Protein AF-0000000084468277 (afdb_homodimer)

Organism: NCBI:txid879819

Sequence (192 aa):
MAHNKASTLEELSERIIYSERYSDDNFEYRHVILPKPMLKLIPKSYFSGDDSGLLRILEEHEWRGIGITQSLGWEHFEVHAPEPHILLFRRPLARKMAHNKASTLEELSERIIYSERYSDDNFEYRHVILPKPMLKLIPKSYFSGDDSGLLRILEEHEWRGIGITQSLGWEHFEVHAPEPHILLFRRPLARK

pLDDT: mean 83.98, std 13.72, range [35.19, 95.81]

Radius of gyration: 20.79 Å; Cα contacts (8 Å, |Δi|>4): 305; chains: 2; bounding box: 45×66×47 Å

Structure (mmCIF, N/CA/C/O backbone):
data_AF-0000000084468277-model_v1
#
loop_
_entity.id
_entity.type
_entity.pdbx_description
1 polymer 'Cyclin-dependent kinases regulatory subunit'
#
loop_
_atom_site.group_PDB
_atom_site.id
_atom_site.type_symbol
_atom_site.label_atom_id
_atom_site.label_alt_id
_atom_site.label_comp_id
_atom_site.label_asym_id
_atom_site.label_entity_id
_atom_site.label_seq_id
_atom_site.pdbx_PDB_ins_code
_atom_site.Cartn_x
_atom_site.Cartn_y
_atom_site.Cartn_z
_atom_site.occupancy
_atom_site.B_iso_or_equiv
_atom_site.auth_seq_id
_atom_site.auth_comp_id
_atom_site.auth_asym_id
_atom_site.auth_atom_id
_atom_site.pdbx_PDB_model_num
ATOM 1 N N . MET A 1 1 ? -28.016 23.016 26.844 1 35.91 1 MET A N 1
ATOM 2 C CA . MET A 1 1 ? -26.578 23.156 26.625 1 35.91 1 MET A CA 1
ATOM 3 C C . MET A 1 1 ? -26.094 22.234 25.5 1 35.91 1 MET A C 1
ATOM 5 O O . MET A 1 1 ? -26.344 21.031 25.516 1 35.91 1 MET A O 1
ATOM 9 N N . ALA A 1 2 ? -26.047 22.672 24.312 1 38.81 2 ALA A N 1
ATOM 10 C CA . ALA A 1 2 ? -25.781 21.891 23.109 1 38.81 2 ALA A CA 1
ATOM 11 C C . ALA A 1 2 ? -24.516 21.047 23.266 1 38.81 2 ALA A C 1
ATOM 13 O O . ALA A 1 2 ? -23.484 21.547 23.703 1 38.81 2 ALA A O 1
ATOM 14 N N . HIS A 1 3 ? -24.453 19.859 23.672 1 44.03 3 HIS A N 1
ATOM 15 C CA . HIS A 1 3 ? -23.328 18.938 23.828 1 44.03 3 HIS A CA 1
ATOM 16 C C . HIS A 1 3 ? -22.391 18.984 22.625 1 44.03 3 HIS A C 1
ATOM 18 O O . HIS A 1 3 ? -22.781 18.625 21.516 1 44.03 3 HIS A O 1
ATOM 24 N N . ASN A 1 4 ? -21.5 20 22.406 1 44.97 4 ASN A N 1
ATOM 25 C CA . ASN A 1 4 ? -20.422 20.156 21.438 1 44.97 4 ASN A CA 1
ATOM 26 C C . ASN A 1 4 ? -19.703 18.828 21.188 1 44.97 4 ASN A C 1
ATOM 28 O O . ASN A 1 4 ? -18.922 18.375 22.031 1 44.97 4 ASN A O 1
ATOM 32 N N . LYS A 1 5 ? -20.297 17.891 20.781 1 50.59 5 LYS A N 1
ATOM 33 C CA . LYS A 1 5 ? -19.766 16.531 20.594 1 50.59 5 LYS A CA 1
ATOM 34 C C . LYS A 1 5 ? -18.453 16.547 19.828 1 50.59 5 LYS A C 1
ATOM 36 O O . LYS A 1 5 ? -18.391 17.047 18.703 1 50.59 5 LYS A O 1
ATOM 41 N N . ALA A 1 6 ? -17.328 16.547 20.531 1 59.97 6 ALA A N 1
ATOM 42 C CA . ALA A 1 6 ? -15.992 16.484 19.953 1 59.97 6 ALA A CA 1
ATOM 43 C C . ALA A 1 6 ? -15.953 15.531 18.766 1 59.97 6 ALA A C 1
ATOM 45 O O . ALA A 1 6 ? -16.5 14.43 18.812 1 59.97 6 ALA A O 1
ATOM 46 N N . SER A 1 7 ? -15.805 16.172 17.562 1 74.75 7 SER A N 1
ATOM 47 C CA . SER A 1 7 ? -15.766 15.367 16.359 1 74.75 7 SER A CA 1
ATOM 48 C C . SER A 1 7 ? -14.836 14.164 16.516 1 74.75 7 SER A C 1
ATOM 50 O O . SER A 1 7 ? -13.797 14.258 17.188 1 74.75 7 SER A O 1
ATOM 52 N N . THR A 1 8 ? -15.297 13.047 16.25 1 84.25 8 THR A N 1
ATOM 53 C CA . THR A 1 8 ? -14.531 11.812 16.297 1 84.25 8 THR A CA 1
ATOM 54 C C . THR A 1 8 ? -13.516 11.758 15.164 1 84.25 8 THR A C 1
ATOM 56 O O . THR A 1 8 ? -13.602 12.539 14.211 1 84.25 8 THR A O 1
ATOM 59 N N . LEU A 1 9 ? -12.453 11.016 15.352 1 86.69 9 LEU A N 1
ATOM 60 C CA . LEU A 1 9 ? -11.445 10.789 14.328 1 86.69 9 LEU A CA 1
ATOM 61 C C . LEU A 1 9 ? -12.094 10.383 13.008 1 86.69 9 LEU A C 1
ATOM 63 O O . LEU A 1 9 ? -11.664 10.812 11.938 1 86.69 9 LEU A O 1
ATOM 67 N N . GLU A 1 10 ? -13.094 9.672 13.125 1 87.75 10 GLU A N 1
ATOM 68 C CA . GLU A 1 10 ? -13.789 9.211 11.93 1 87.75 10 GLU A CA 1
ATOM 69 C C . GLU A 1 10 ? -14.445 10.375 11.188 1 87.75 10 GLU A C 1
ATOM 71 O O . GLU A 1 10 ? -14.367 10.461 9.961 1 87.75 10 GLU A O 1
ATOM 76 N N . GLU A 1 11 ? -15.086 11.172 11.93 1 90.12 11 GLU A N 1
ATOM 77 C CA . GLU A 1 11 ? -15.727 12.336 11.32 1 90.12 11 GLU A CA 1
ATOM 78 C C . GLU A 1 11 ? -14.688 13.258 10.688 1 90.12 11 GLU A C 1
ATOM 80 O O . GLU A 1 11 ? -14.898 13.781 9.586 1 90.12 11 GLU A O 1
ATOM 85 N N . LEU A 1 12 ? -13.672 13.461 11.398 1 93 12 LEU A N 1
ATOM 86 C CA . LEU A 1 12 ? -12.633 14.359 10.922 1 93 12 LEU A CA 1
ATOM 87 C C . LEU A 1 12 ? -11.906 13.758 9.719 1 93 12 LEU A C 1
ATOM 89 O O . LEU A 1 12 ? -11.461 14.492 8.828 1 93 12 LEU A O 1
ATOM 93 N N . SER A 1 13 ? -11.789 12.453 9.656 1 92.5 13 SER A N 1
ATOM 94 C CA . SER A 1 13 ? -11.102 11.797 8.547 1 92.5 13 SER A CA 1
ATOM 95 C C . SER A 1 13 ? -11.797 12.078 7.223 1 92.5 13 SER A C 1
ATOM 97 O O . SER A 1 13 ? -11.156 12.086 6.168 1 92.5 13 SER A O 1
ATOM 99 N N . GLU A 1 14 ? -13.031 12.344 7.262 1 92 14 GLU A N 1
ATOM 100 C CA . GLU A 1 14 ? -13.789 12.641 6.051 1 92 14 GLU A CA 1
ATOM 101 C C . GLU A 1 14 ? -13.453 14.031 5.516 1 92 14 GLU A C 1
ATOM 103 O O . GLU A 1 14 ? -13.766 14.352 4.367 1 92 14 GLU A O 1
ATOM 108 N N . ARG A 1 15 ? -12.844 14.766 6.336 1 94.19 15 ARG A N 1
ATOM 109 C CA . ARG A 1 15 ? -12.547 16.141 5.965 1 94.19 15 ARG A CA 1
ATOM 110 C C . ARG A 1 15 ? -11.102 16.297 5.512 1 94.19 15 ARG A C 1
ATOM 112 O O . ARG A 1 15 ? -10.648 17.406 5.227 1 94.19 15 ARG A O 1
ATOM 119 N N . ILE A 1 16 ? -10.43 15.227 5.461 1 95 16 ILE A N 1
ATOM 120 C CA . ILE A 1 16 ? -9.047 15.258 4.996 1 95 16 ILE A CA 1
ATOM 121 C C . ILE A 1 16 ? -9.008 15.688 3.527 1 95 16 ILE A C 1
ATOM 123 O O . ILE A 1 16 ? -9.797 15.203 2.715 1 95 16 ILE A O 1
ATOM 127 N N . ILE A 1 17 ? -8.094 16.609 3.207 1 94 17 ILE A N 1
ATOM 128 C CA . ILE A 1 17 ? -7.953 17.109 1.844 1 94 17 ILE A CA 1
ATOM 129 C C . ILE A 1 17 ? -6.684 16.531 1.217 1 94 17 ILE A C 1
ATOM 131 O O . ILE A 1 17 ? -5.625 16.516 1.853 1 94 17 ILE A O 1
ATOM 135 N N . TYR A 1 18 ? -6.816 16.094 0.025 1 93.19 18 TYR A N 1
ATOM 136 C CA . TYR A 1 18 ? -5.703 15.586 -0.767 1 93.19 18 TYR A CA 1
ATOM 137 C C . TYR A 1 18 ? -5.367 16.531 -1.911 1 93.19 18 TYR A C 1
ATOM 139 O O . TYR A 1 18 ? -6.227 16.859 -2.734 1 93.19 18 TYR A O 1
ATOM 147 N N . SER A 1 19 ? -4.152 17 -1.896 1 92.19 19 SER A N 1
ATOM 148 C CA . SER A 1 19 ? -3.748 17.891 -2.975 1 92.19 19 SER A CA 1
ATOM 149 C C . SER A 1 19 ? -3.666 17.156 -4.305 1 92.19 19 SER A C 1
ATOM 151 O O . SER A 1 19 ? -3.705 15.914 -4.34 1 92.19 19 SER A O 1
ATOM 153 N N . GLU A 1 20 ? -3.592 18 -5.395 1 88.75 20 GLU A N 1
ATOM 154 C CA . GLU A 1 20 ? -3.25 17.406 -6.684 1 88.75 20 GLU A CA 1
ATOM 155 C C . GLU A 1 20 ? -1.892 16.719 -6.629 1 88.75 20 GLU A C 1
ATOM 157 O O . GLU A 1 20 ? -1.017 17.125 -5.859 1 88.75 20 GLU A O 1
ATOM 162 N N . ARG A 1 21 ? -1.671 15.695 -7.406 1 85.31 21 ARG A N 1
ATOM 163 C CA . ARG A 1 21 ? -0.406 14.977 -7.496 1 85.31 21 ARG A CA 1
ATOM 164 C C . ARG A 1 21 ? 0.569 15.688 -8.422 1 85.31 21 ARG A C 1
ATOM 166 O O . ARG A 1 21 ? 0.152 16.375 -9.359 1 85.31 21 ARG A O 1
ATOM 173 N N . TYR A 1 22 ? 1.756 15.672 -8.086 1 89.25 22 TYR A N 1
ATOM 174 C CA . TYR A 1 22 ? 2.838 16.109 -8.961 1 89.25 22 TYR A CA 1
ATOM 175 C C . TYR A 1 22 ? 3.975 15.086 -8.961 1 89.25 22 TYR A C 1
ATOM 177 O O . TYR A 1 22 ? 4.074 14.258 -8.062 1 89.25 22 TYR A O 1
ATOM 185 N N . SER A 1 23 ? 4.742 15.016 -10.039 1 84.94 23 SER A N 1
ATOM 186 C CA . SER A 1 23 ? 5.738 13.953 -10.141 1 84.94 23 SER A CA 1
ATOM 187 C C . SER A 1 23 ? 7.082 14.5 -10.617 1 84.94 23 SER A C 1
ATOM 189 O O . SER A 1 23 ? 7.141 15.57 -11.227 1 84.94 23 SER A O 1
ATOM 191 N N . ASP A 1 24 ? 8.039 13.914 -10.125 1 88.62 24 ASP A N 1
ATOM 192 C CA . ASP A 1 24 ? 9.344 14.047 -10.773 1 88.62 24 ASP A CA 1
ATOM 193 C C . ASP A 1 24 ? 9.719 12.758 -11.5 1 88.62 24 ASP A C 1
ATOM 195 O O . ASP A 1 24 ? 8.852 11.977 -11.883 1 88.62 24 ASP A O 1
ATOM 199 N N . ASP A 1 25 ? 11 12.578 -11.875 1 83.12 25 ASP A N 1
ATOM 200 C CA . ASP A 1 25 ? 11.406 11.43 -12.68 1 83.12 25 ASP A CA 1
ATOM 201 C C . ASP A 1 25 ? 11.281 10.133 -11.875 1 83.12 25 ASP A C 1
ATOM 203 O O . ASP A 1 25 ? 11.211 9.047 -12.453 1 83.12 25 ASP A O 1
ATOM 207 N N . ASN A 1 26 ? 11.25 10.266 -10.578 1 79.25 26 ASN A N 1
ATOM 208 C CA . ASN A 1 26 ? 11.383 9.062 -9.766 1 79.25 26 ASN A CA 1
ATOM 209 C C . ASN A 1 26 ? 10.148 8.812 -8.914 1 79.25 26 ASN A C 1
ATOM 211 O O . ASN A 1 26 ? 9.836 7.668 -8.578 1 79.25 26 ASN A O 1
ATOM 215 N N . PHE A 1 27 ? 9.461 9.953 -8.617 1 81.94 27 PHE A N 1
ATOM 216 C CA . PHE A 1 27 ? 8.367 9.797 -7.668 1 81.94 27 PHE A CA 1
ATOM 217 C C . PHE A 1 27 ? 7.156 10.617 -8.094 1 81.94 27 PHE A C 1
ATOM 219 O O . PHE A 1 27 ? 7.289 11.586 -8.844 1 81.94 27 PHE A O 1
ATOM 226 N N . GLU A 1 28 ? 6.012 10.172 -7.594 1 83.5 28 GLU A N 1
ATOM 227 C CA . GLU A 1 28 ? 4.789 10.969 -7.492 1 83.5 28 GLU A CA 1
ATOM 228 C C . GLU A 1 28 ? 4.562 11.453 -6.066 1 83.5 28 GLU A C 1
ATOM 230 O O . GLU A 1 28 ? 4.781 10.711 -5.109 1 83.5 28 GLU A O 1
ATOM 235 N N . TYR A 1 29 ? 4.145 12.703 -6.008 1 89 29 TYR A N 1
ATOM 236 C CA . TYR A 1 29 ? 4.016 13.359 -4.707 1 89 29 TYR A CA 1
ATOM 237 C C . TYR A 1 29 ? 2.594 13.859 -4.488 1 89 29 TYR A C 1
ATOM 239 O O . TYR A 1 29 ? 1.87 14.133 -5.453 1 89 29 TYR A O 1
ATOM 247 N N . ARG A 1 30 ? 2.191 13.961 -3.225 1 90.5 30 ARG A N 1
ATOM 248 C CA . ARG A 1 30 ? 1.004 14.734 -2.873 1 90.5 30 ARG A CA 1
ATOM 249 C C . ARG A 1 30 ? 1.026 15.133 -1.402 1 90.5 30 ARG A C 1
ATOM 251 O O . ARG A 1 30 ? 1.702 14.5 -0.591 1 90.5 30 ARG A O 1
ATOM 258 N N . HIS A 1 31 ? 0.267 16.156 -1.153 1 93.69 31 HIS A N 1
ATOM 259 C CA . HIS A 1 31 ? 0.07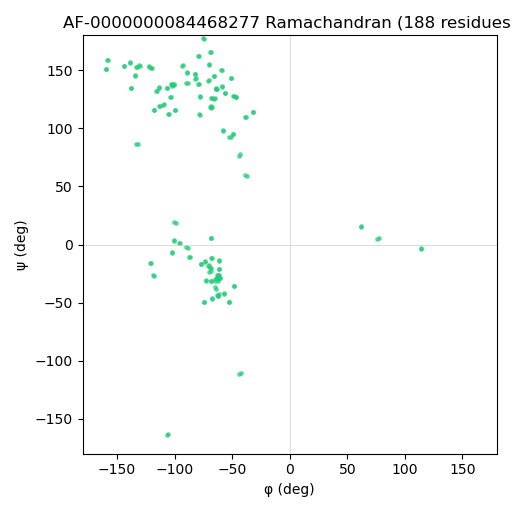 16.609 0.218 1 93.69 31 HIS A CA 1
ATOM 260 C C . HIS A 1 31 ? -1.264 16.125 0.775 1 93.69 31 HIS A C 1
ATOM 262 O O . HIS A 1 31 ? -2.273 16.125 0.069 1 93.69 31 HIS A O 1
ATOM 268 N N . VAL A 1 32 ? -1.185 15.719 1.944 1 94.88 32 VAL A N 1
ATOM 269 C CA . VAL A 1 32 ? -2.389 15.375 2.693 1 94.88 32 VAL A CA 1
ATOM 270 C C . VAL A 1 32 ? -2.574 16.359 3.85 1 94.88 32 VAL A C 1
ATOM 272 O O . VAL A 1 32 ? -1.705 16.484 4.715 1 94.88 32 VAL A O 1
ATOM 275 N N . ILE A 1 33 ? -3.684 17.047 3.799 1 95.12 33 ILE A N 1
ATOM 276 C CA . ILE A 1 33 ? -3.957 18.094 4.785 1 95.12 33 ILE A CA 1
ATOM 277 C C . ILE A 1 33 ? -5 17.594 5.785 1 95.12 33 ILE A C 1
ATOM 279 O O . ILE A 1 33 ? -6.168 17.422 5.438 1 95.12 33 ILE A O 1
ATOM 283 N N . LEU A 1 34 ? -4.609 17.422 6.93 1 95.81 34 LEU A N 1
ATOM 284 C CA . LEU A 1 34 ? -5.508 17.016 8 1 95.81 34 LEU A CA 1
ATOM 285 C C . LEU A 1 34 ? -6.254 18.219 8.578 1 95.81 34 LEU A C 1
ATOM 287 O O . LEU A 1 34 ? -5.684 19.297 8.703 1 95.81 34 LEU A O 1
ATOM 291 N N . PRO A 1 35 ? -7.469 17.953 8.984 1 95.38 35 PRO A N 1
ATOM 292 C CA . PRO A 1 35 ? -8.078 18.984 9.828 1 95.38 35 PRO A CA 1
ATOM 293 C C . PRO A 1 35 ? -7.277 19.266 11.102 1 95.38 35 PRO A C 1
ATOM 295 O O . PRO A 1 35 ? -6.852 18.328 11.781 1 95.38 35 PRO A O 1
ATOM 298 N N . LYS A 1 36 ? -7.152 20.547 11.375 1 93.38 36 LYS A N 1
ATOM 299 C CA . LYS A 1 36 ? -6.297 20.938 12.492 1 93.38 36 LYS A CA 1
ATOM 300 C C . LYS A 1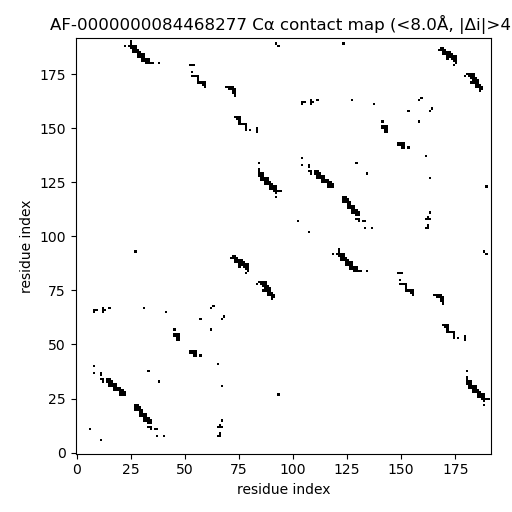 36 ? -6.758 20.266 13.789 1 93.38 36 LYS A C 1
ATOM 302 O O . LYS A 1 36 ? -5.938 19.781 14.57 1 93.38 36 LYS A O 1
ATOM 307 N N . PRO A 1 37 ? -8.078 20.203 14.07 1 94 37 PRO A N 1
ATOM 308 C CA . PRO A 1 37 ? -8.516 19.578 15.312 1 94 37 PRO A CA 1
ATOM 309 C C . PRO A 1 37 ? -8.125 18.109 15.414 1 94 37 PRO A C 1
ATOM 311 O O . PRO A 1 37 ? -8.102 17.531 16.5 1 94 37 PRO A O 1
ATOM 314 N N . MET A 1 38 ? -7.859 17.484 14.297 1 94.06 38 MET A N 1
ATOM 315 C CA . MET A 1 38 ? -7.492 16.078 14.281 1 94.06 38 MET A CA 1
ATOM 316 C C . MET A 1 38 ? -6.191 15.844 15.047 1 94.06 38 MET A C 1
ATOM 318 O O . MET A 1 38 ? -5.988 14.773 15.617 1 94.06 38 MET A O 1
ATOM 322 N N . LEU A 1 39 ? -5.316 16.812 15.07 1 92.62 39 LEU A N 1
ATOM 323 C CA . LEU A 1 39 ? -4.008 16.672 15.695 1 92.62 39 LEU A CA 1
ATOM 324 C C . LEU A 1 39 ? -4.145 16.359 17.188 1 92.62 39 LEU A C 1
ATOM 326 O O . LEU A 1 39 ? -3.318 15.648 17.75 1 92.62 39 LEU A O 1
ATOM 330 N N . LYS A 1 40 ? -5.188 16.828 17.688 1 92.94 40 LYS A N 1
ATOM 331 C CA . LYS A 1 40 ? -5.402 16.625 19.125 1 92.94 40 LYS A CA 1
ATOM 332 C C . LYS A 1 40 ? -5.863 15.203 19.422 1 92.94 40 LYS A C 1
ATOM 334 O O . LYS A 1 40 ? -5.777 14.742 20.562 1 92.94 40 LYS A O 1
ATOM 339 N N . LEU A 1 41 ? -6.316 14.508 18.438 1 94.19 41 LEU A N 1
ATOM 340 C CA . LEU A 1 41 ? -6.887 13.18 18.625 1 94.19 41 LEU A CA 1
ATOM 341 C C . LEU A 1 41 ? -5.895 12.102 18.219 1 94.19 41 LEU A C 1
ATOM 343 O O . LEU A 1 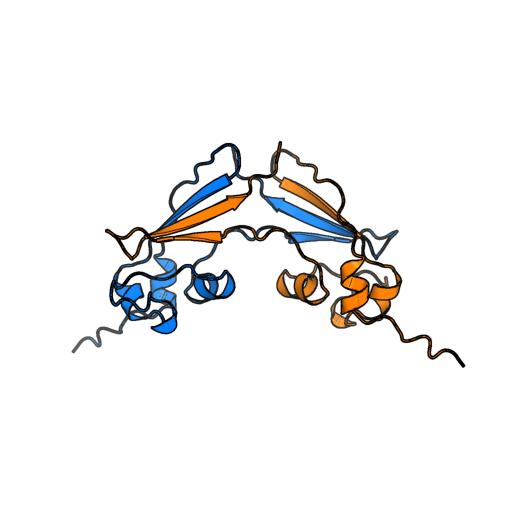41 ? -6.141 10.906 18.438 1 94.19 41 LEU A O 1
ATOM 347 N N . ILE A 1 42 ? -4.809 12.461 17.672 1 93.81 42 ILE A N 1
ATOM 348 C CA . ILE A 1 42 ? -3.797 11.523 17.203 1 93.81 42 ILE A CA 1
ATOM 349 C C . ILE A 1 42 ? -2.967 11.031 18.391 1 93.81 42 ILE A C 1
ATOM 351 O O . ILE A 1 42 ? -2.59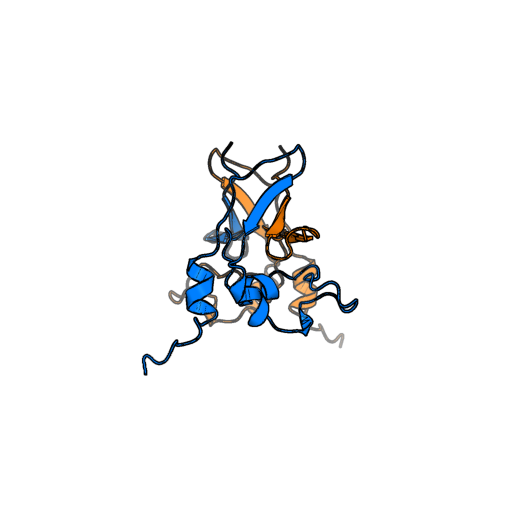8 11.82 19.266 1 93.81 42 ILE A O 1
ATOM 355 N N . PRO A 1 43 ? -2.672 9.766 18.406 1 93.88 43 PRO A N 1
ATOM 356 C CA . PRO A 1 43 ? -1.833 9.234 19.484 1 93.88 43 PRO A CA 1
ATOM 357 C C . PRO A 1 43 ? -0.543 10.031 19.672 1 93.88 43 PRO A C 1
ATOM 359 O O . PRO A 1 43 ? 0.102 10.406 18.688 1 93.88 43 PRO A O 1
ATOM 362 N N . LYS A 1 44 ? -0.151 10.164 20.875 1 93.19 44 LYS A N 1
ATOM 363 C CA . LYS A 1 44 ? 1.042 10.938 21.203 1 93.19 44 LYS A CA 1
ATOM 364 C C . LYS A 1 44 ? 2.295 10.297 20.625 1 93.19 44 LYS A C 1
ATOM 366 O O . LYS A 1 44 ? 3.252 10.992 20.266 1 93.19 44 LYS A O 1
ATOM 371 N N . SER A 1 45 ? 2.248 8.984 20.5 1 94.56 45 SER A N 1
ATOM 372 C CA . SER A 1 45 ? 3.408 8.25 20.016 1 94.56 45 SER A CA 1
ATOM 373 C C . SER A 1 45 ? 3.682 8.547 18.547 1 94.56 45 SER A C 1
ATOM 375 O O . SER A 1 45 ? 4.742 8.203 18.031 1 94.56 45 SER A O 1
ATOM 377 N N . TYR A 1 46 ? 2.744 9.195 17.906 1 94.56 46 TYR A N 1
ATOM 378 C CA . TYR A 1 46 ? 2.924 9.516 16.484 1 94.56 46 TYR A CA 1
ATOM 379 C C . TYR A 1 46 ? 3.664 10.844 16.312 1 94.56 46 TYR A C 1
ATOM 381 O O . TYR A 1 46 ? 4.098 11.18 15.211 1 94.56 46 TYR A O 1
ATOM 389 N N . PHE A 1 47 ? 3.834 11.594 17.375 1 93.69 47 PHE A N 1
ATOM 390 C CA . PHE A 1 47 ? 4.504 12.891 17.312 1 93.69 47 PHE A CA 1
ATOM 391 C C . PHE A 1 47 ? 5.988 12.742 17.609 1 93.69 47 PHE A C 1
ATOM 393 O O . PHE A 1 47 ? 6.402 11.812 18.312 1 93.69 47 PHE A O 1
ATOM 400 N N . SER A 1 48 ? 6.676 13.742 17.031 1 90.5 48 SER A N 1
ATOM 401 C CA . SER A 1 48 ? 8.102 13.773 17.328 1 90.5 48 SER A CA 1
ATOM 402 C C . SER A 1 48 ? 8.344 14.023 18.812 1 90.5 48 SER A C 1
ATOM 404 O O . SER A 1 48 ? 7.605 14.773 19.453 1 90.5 48 SER A O 1
ATOM 406 N N . GLY A 1 49 ? 9.172 13.312 19.406 1 83.69 49 GLY A N 1
ATOM 407 C CA . GLY A 1 49 ? 9.461 13.406 20.828 1 83.69 49 GLY A CA 1
ATOM 408 C C . GLY A 1 49 ? 10.172 14.695 21.203 1 83.69 49 GLY A C 1
ATOM 409 O O . GLY A 1 49 ? 10.617 14.852 22.344 1 83.69 49 GLY A O 1
ATOM 410 N N . ASP A 1 50 ? 10.359 15.625 20.312 1 85.56 50 ASP A N 1
ATOM 411 C CA . ASP A 1 50 ? 11.109 16.844 20.609 1 85.56 50 ASP A CA 1
ATOM 412 C C . ASP A 1 50 ? 10.164 18.016 20.891 1 85.56 50 ASP A C 1
ATOM 414 O O . ASP A 1 50 ? 10.562 19.172 20.781 1 85.56 50 ASP A O 1
ATOM 418 N N . ASP A 1 51 ? 8.938 17.812 21.219 1 82.75 51 ASP A N 1
ATOM 419 C CA . ASP A 1 51 ? 7.918 18.797 21.594 1 82.75 51 ASP A CA 1
ATOM 420 C C . ASP A 1 51 ? 7.633 19.766 20.453 1 82.75 51 ASP A C 1
ATOM 422 O O . ASP A 1 51 ? 7.145 20.875 20.672 1 82.75 51 ASP A O 1
ATOM 426 N N . SER A 1 52 ? 8.008 19.516 19.266 1 84.06 52 SER A N 1
ATOM 427 C CA . SER A 1 52 ? 7.746 20.375 18.109 1 84.06 52 SER A CA 1
ATOM 428 C C . SER A 1 52 ? 6.27 20.344 17.734 1 84.06 52 SER A C 1
ATOM 430 O O . SER A 1 52 ? 5.781 21.266 17.062 1 84.06 52 SER A O 1
ATOM 432 N N . GLY A 1 53 ? 5.547 19.297 18.219 1 86.69 53 GLY A N 1
ATOM 433 C CA . GLY A 1 53 ? 4.164 19.141 17.812 1 86.69 53 GLY A CA 1
ATOM 434 C C . GLY A 1 53 ? 4.023 18.562 16.422 1 86.69 53 GLY A C 1
ATOM 435 O O . GLY A 1 53 ? 2.92 18.516 15.867 1 86.69 53 GLY A O 1
ATOM 436 N N . LEU A 1 54 ? 5.203 18.188 15.852 1 90.12 54 LEU A N 1
ATOM 437 C CA . LEU A 1 54 ? 5.203 17.609 14.516 1 90.12 54 LEU A CA 1
ATOM 438 C C . LEU A 1 54 ? 5.062 16.094 14.594 1 90.12 54 LEU A C 1
ATOM 440 O O . LEU A 1 54 ? 5.613 15.453 15.492 1 90.12 54 LEU A O 1
ATOM 444 N N . LEU A 1 55 ? 4.312 15.633 13.734 1 92.81 55 LEU A N 1
ATOM 445 C CA . LEU A 1 55 ? 4.293 14.18 13.602 1 92.81 55 LEU A CA 1
ATOM 446 C C . LEU A 1 55 ? 5.641 13.664 13.102 1 92.81 55 LEU A C 1
ATOM 448 O O . LEU A 1 55 ? 6.316 14.336 12.32 1 92.81 55 LEU A O 1
ATOM 452 N N . ARG A 1 56 ? 6.039 12.516 13.562 1 93.38 56 ARG A N 1
ATOM 453 C CA . ARG A 1 56 ? 7.145 11.812 12.914 1 93.38 56 ARG A CA 1
ATOM 454 C C . ARG A 1 56 ? 6.699 11.18 11.602 1 93.38 56 ARG A C 1
ATOM 456 O O . ARG A 1 56 ? 5.535 11.297 11.211 1 93.38 56 ARG A O 1
ATOM 463 N N . ILE A 1 57 ? 7.637 10.555 10.891 1 92.19 57 ILE A N 1
ATOM 464 C CA . ILE A 1 57 ? 7.273 9.805 9.695 1 92.19 57 ILE A CA 1
ATOM 465 C C . ILE A 1 57 ? 6.477 8.562 10.086 1 92.19 57 ILE A C 1
ATOM 467 O O . ILE A 1 57 ? 6.969 7.711 10.836 1 92.19 57 ILE A O 1
ATOM 471 N N . LEU A 1 58 ? 5.289 8.547 9.617 1 92.44 58 LEU A N 1
ATOM 472 C CA . LEU A 1 58 ? 4.395 7.457 9.984 1 92.44 58 LEU A CA 1
ATOM 473 C C . LEU A 1 58 ? 4.531 6.293 9.008 1 92.44 58 LEU A C 1
ATOM 475 O O . LEU A 1 58 ? 4.723 6.5 7.809 1 92.44 58 LEU A O 1
ATOM 479 N N . GLU A 1 59 ? 4.34 5.207 9.555 1 85.19 59 GLU A N 1
ATOM 480 C CA . GLU A 1 59 ? 4.238 4.004 8.734 1 85.19 59 GLU A CA 1
ATOM 481 C C . GLU A 1 59 ? 2.857 3.891 8.094 1 85.19 59 GLU A C 1
ATOM 483 O O . GLU A 1 59 ? 1.903 4.527 8.539 1 85.19 59 GLU A O 1
ATOM 488 N N . GLU A 1 60 ? 2.768 3.084 7.074 1 82.38 60 GLU A N 1
ATOM 489 C CA . GLU A 1 60 ? 1.529 2.943 6.316 1 82.38 60 GLU A CA 1
ATOM 490 C C . GLU A 1 60 ? 0.352 2.629 7.234 1 82.38 60 GLU A C 1
ATOM 492 O O . GLU A 1 60 ? -0.713 3.238 7.117 1 82.38 60 GLU A O 1
ATOM 497 N N . HIS A 1 61 ? 0.576 1.616 8.094 1 81.31 61 HIS A N 1
ATOM 498 C CA . HIS A 1 61 ? -0.535 1.235 8.961 1 81.31 61 HIS A CA 1
ATOM 499 C C . HIS A 1 61 ? -0.924 2.377 9.891 1 81.31 61 HIS A C 1
ATOM 501 O O . HIS A 1 61 ? -2.078 2.473 10.312 1 81.31 61 HIS A O 1
ATOM 507 N N . GLU A 1 62 ? -0.025 3.258 10.273 1 88.38 62 GLU A N 1
ATOM 508 C CA . GLU A 1 62 ? -0.274 4.355 11.203 1 88.38 62 GLU A CA 1
ATOM 509 C C . GLU A 1 62 ? -1.088 5.465 10.539 1 88.38 62 GLU A C 1
ATOM 511 O O . GLU A 1 62 ? -2.092 5.918 11.094 1 88.38 62 GLU A O 1
ATOM 516 N N . TRP A 1 63 ? -0.594 5.871 9.312 1 92.75 63 TRP A N 1
ATOM 517 C CA . TRP A 1 63 ? -1.355 6.949 8.688 1 92.75 63 TRP A CA 1
ATOM 518 C C . TRP A 1 63 ? -2.695 6.438 8.172 1 92.75 63 TRP A C 1
ATOM 520 O O . TRP A 1 63 ? -3.682 7.18 8.148 1 92.75 63 TRP A O 1
ATOM 530 N N . ARG A 1 64 ? -2.746 5.184 7.766 1 86.75 64 ARG A N 1
ATOM 531 C CA . ARG A 1 64 ? -4.051 4.617 7.441 1 86.75 64 ARG A CA 1
ATOM 532 C C . ARG A 1 64 ? -4.945 4.559 8.672 1 86.75 64 ARG A C 1
ATOM 534 O O . ARG A 1 64 ? -6.152 4.781 8.586 1 86.75 64 ARG A O 1
ATOM 541 N N . GLY A 1 65 ? -4.43 4.266 9.773 1 88.38 65 GLY A N 1
ATOM 542 C CA . GLY A 1 65 ? -5.16 4.137 11.031 1 88.38 65 GLY A CA 1
ATOM 543 C C . GLY A 1 65 ? -5.824 5.43 11.461 1 88.38 65 GLY A C 1
ATOM 544 O O . GLY A 1 65 ? -6.816 5.406 12.195 1 88.38 65 GLY A O 1
ATOM 545 N N . ILE A 1 66 ? -5.316 6.543 11.07 1 91.81 66 ILE A N 1
ATOM 546 C CA . ILE A 1 66 ? -5.922 7.805 11.484 1 91.81 66 ILE A CA 1
ATOM 547 C C . ILE A 1 66 ? -6.879 8.297 10.398 1 91.81 66 ILE A C 1
ATOM 549 O O . ILE A 1 66 ? -7.414 9.406 10.492 1 91.81 66 ILE A O 1
ATOM 553 N N . GLY A 1 67 ? -6.98 7.5 9.367 1 90 67 GLY A N 1
ATOM 554 C CA . GLY A 1 67 ? -8.062 7.781 8.445 1 90 67 GLY A CA 1
ATOM 555 C C . GLY A 1 67 ? -7.578 8.227 7.074 1 90 67 GLY A C 1
ATOM 556 O O . GLY A 1 67 ? -8.383 8.516 6.188 1 90 67 GLY A O 1
ATOM 557 N N . ILE A 1 68 ? -6.27 8.383 6.867 1 92 68 ILE A N 1
ATOM 558 C CA . ILE A 1 68 ? -5.75 8.734 5.547 1 92 68 ILE A CA 1
ATOM 559 C C . ILE A 1 68 ? -5.957 7.566 4.586 1 92 68 ILE A C 1
ATOM 561 O O . ILE A 1 68 ? -5.602 6.426 4.895 1 92 68 ILE A O 1
ATOM 565 N N . THR A 1 69 ? -6.613 7.871 3.439 1 85.44 69 THR A N 1
ATOM 566 C CA . THR A 1 69 ? -6.895 6.859 2.426 1 85.44 69 THR A CA 1
ATOM 567 C C . THR A 1 69 ? -6.195 7.203 1.113 1 85.44 69 THR A C 1
ATOM 569 O O . THR A 1 69 ? -6.336 8.32 0.603 1 85.44 69 THR A O 1
ATOM 572 N N . GLN A 1 70 ? -5.348 6.469 0.71 1 81 70 GLN A N 1
ATOM 573 C CA . GLN A 1 70 ? -4.711 6.621 -0.593 1 81 70 GLN A CA 1
ATOM 574 C C . GLN A 1 70 ? -4.703 5.301 -1.36 1 81 70 GLN A C 1
ATOM 576 O O . GLN A 1 70 ? -4.98 4.246 -0.79 1 81 70 GLN A O 1
ATOM 581 N N . SER A 1 71 ? -4.656 5.535 -2.719 1 68.62 71 SER A N 1
ATOM 582 C CA . SER A 1 71 ? -4.73 4.355 -3.574 1 68.62 71 SER A CA 1
ATOM 583 C C . SER A 1 71 ? -3.75 3.281 -3.119 1 68.62 71 SER A C 1
ATOM 585 O O . SER A 1 71 ? -2.686 3.59 -2.578 1 68.62 71 SER A O 1
ATOM 587 N N . LEU A 1 72 ? -4.355 2.305 -3 1 61.91 72 LEU A N 1
ATOM 588 C CA . LEU A 1 72 ? -3.514 1.143 -2.729 1 61.91 72 LEU A CA 1
ATOM 589 C C . LEU A 1 72 ? -2.598 0.847 -3.91 1 61.91 72 LEU A C 1
ATOM 591 O O . LEU A 1 72 ? -2.945 1.136 -5.059 1 61.91 72 LEU A O 1
ATOM 595 N N . GLY A 1 73 ? -1.339 0.772 -3.615 1 69.56 73 GLY A N 1
ATOM 596 C CA . GLY A 1 73 ? -0.386 0.33 -4.621 1 69.56 73 GLY A CA 1
ATOM 597 C C . GLY A 1 73 ? -0.861 -0.883 -5.398 1 69.56 73 GLY A C 1
ATOM 598 O O . GLY A 1 73 ? -1.944 -0.865 -5.988 1 69.56 73 GLY A O 1
ATOM 599 N N . TRP A 1 74 ? -0.296 -2.068 -5.277 1 80.38 74 TRP A N 1
ATOM 600 C CA . TRP A 1 74 ? -0.459 -3.312 -6.023 1 80.38 74 TRP A CA 1
ATOM 601 C C . TRP A 1 74 ? -1.733 -4.035 -5.605 1 80.38 74 TRP A C 1
ATOM 603 O O . TRP A 1 74 ? -2.059 -4.098 -4.418 1 80.38 74 TRP A O 1
ATOM 613 N N . GLU A 1 75 ? -2.594 -4.402 -6.508 1 86.38 75 GLU A N 1
ATOM 614 C CA . GLU A 1 75 ? -3.771 -5.234 -6.273 1 86.38 75 GLU A CA 1
ATOM 615 C C . GLU A 1 75 ? -3.66 -6.566 -7.012 1 86.38 75 GLU A C 1
ATOM 617 O O . GLU A 1 75 ? -3.211 -6.609 -8.164 1 86.38 75 GLU A O 1
ATOM 622 N N . HIS A 1 76 ? -3.941 -7.637 -6.297 1 90.69 76 HIS A N 1
ATOM 623 C CA . HIS A 1 76 ? -4.152 -8.914 -6.965 1 90.69 76 HIS A CA 1
ATOM 624 C C . HIS A 1 76 ? -5.438 -8.898 -7.789 1 90.69 76 HIS A C 1
ATOM 626 O O . HIS A 1 76 ? -6.52 -8.641 -7.258 1 90.69 76 HIS A O 1
ATOM 632 N N . PHE A 1 77 ? -5.363 -9.086 -9.117 1 91.75 77 PHE A N 1
ATOM 633 C CA . PHE A 1 77 ? -6.59 -8.875 -9.875 1 91.75 77 PHE A CA 1
ATOM 634 C C . PHE A 1 77 ? -6.98 -10.141 -10.633 1 91.75 77 PHE A C 1
ATOM 636 O O . PHE A 1 77 ? -8.109 -10.266 -11.102 1 91.75 77 PHE A O 1
ATOM 643 N N . GLU A 1 78 ? -5.922 -11.109 -10.734 1 87.25 78 GLU A N 1
ATOM 644 C CA . GLU A 1 78 ? -6.242 -12.352 -11.445 1 87.25 78 GLU A CA 1
ATOM 645 C C . GLU A 1 78 ? -5.273 -13.469 -11.07 1 87.25 78 GLU A C 1
ATOM 647 O O . GLU A 1 78 ? -4.156 -13.203 -10.617 1 87.25 78 GLU A O 1
ATOM 652 N N . VAL A 1 79 ? -5.824 -14.695 -11.156 1 83.06 79 VAL A N 1
ATOM 653 C CA . VAL A 1 79 ? -4.988 -15.891 -11.039 1 83.06 79 VAL A CA 1
ATOM 654 C C . VAL A 1 79 ? -4.965 -16.641 -12.367 1 83.06 79 VAL A C 1
ATOM 656 O O . VAL A 1 79 ? -5.984 -16.734 -13.055 1 83.06 79 VAL A O 1
ATOM 659 N N . HIS A 1 80 ? -3.75 -17.031 -12.734 1 77.5 80 HIS A N 1
ATOM 660 C CA . HIS A 1 80 ? -3.594 -17.781 -13.977 1 77.5 80 HIS A CA 1
ATOM 661 C C . HIS A 1 80 ? -3.996 -19.234 -13.797 1 77.5 80 HIS A C 1
ATOM 663 O O . HIS A 1 80 ? -3.287 -20 -13.148 1 77.5 80 HIS A O 1
ATOM 669 N N . ALA A 1 81 ? -5.094 -19.656 -14.422 1 73.88 81 ALA A N 1
ATOM 670 C CA . ALA A 1 81 ? -5.707 -20.969 -14.242 1 73.88 81 ALA A CA 1
ATOM 671 C C . ALA A 1 81 ? -4.75 -22.078 -14.664 1 73.88 81 ALA A C 1
ATOM 673 O O . ALA A 1 81 ? -4.602 -23.078 -13.953 1 73.88 81 ALA A O 1
ATOM 674 N N . PRO A 1 82 ? -4.07 -22 -15.664 1 77.75 82 PRO A N 1
ATOM 675 C CA . PRO A 1 82 ? -3.197 -23.125 -16.016 1 77.75 82 PRO A CA 1
ATOM 676 C C . PRO A 1 82 ? -2.016 -23.281 -15.062 1 77.75 82 PRO A C 1
ATOM 678 O O . PRO A 1 82 ? -1.51 -24.375 -14.867 1 77.75 82 PRO A O 1
ATOM 681 N N . GLU A 1 83 ? -1.607 -22.172 -14.367 1 84.94 83 GLU A N 1
ATOM 682 C CA . GLU A 1 83 ? -0.519 -22.141 -13.391 1 84.94 83 GLU A CA 1
ATOM 683 C C . GLU A 1 83 ? -0.939 -21.438 -12.109 1 84.94 83 GLU A C 1
ATOM 685 O O . GLU A 1 83 ? -0.665 -20.25 -11.938 1 84.94 83 GLU A O 1
ATOM 690 N N . PRO A 1 84 ? -1.5 -22.203 -11.273 1 88.56 84 PRO A N 1
ATOM 691 C CA . PRO A 1 84 ? -2.117 -21.594 -10.086 1 88.56 84 PRO A CA 1
ATOM 692 C C . PRO A 1 84 ? -1.113 -20.844 -9.211 1 88.56 84 PRO A C 1
ATOM 694 O O . PRO A 1 84 ? -1.507 -20.062 -8.352 1 88.56 84 PRO A O 1
ATOM 697 N N . HIS A 1 85 ? 0.166 -21.047 -9.422 1 91.81 85 HIS A N 1
ATOM 698 C CA . HIS A 1 85 ? 1.16 -20.406 -8.578 1 91.81 85 HIS A CA 1
ATOM 699 C C . HIS A 1 85 ? 1.543 -19.031 -9.125 1 91.81 85 HIS A C 1
ATOM 701 O O . HIS A 1 85 ? 2.355 -18.328 -8.523 1 91.81 85 HIS A O 1
ATOM 707 N N . ILE A 1 86 ? 0.997 -18.672 -10.234 1 93 86 ILE A N 1
ATOM 708 C CA . ILE A 1 86 ? 1.262 -17.344 -10.805 1 93 86 ILE A CA 1
ATOM 709 C C . ILE A 1 86 ? 0.108 -16.406 -10.477 1 93 86 ILE A C 1
ATOM 711 O O . ILE A 1 86 ? -1.03 -16.641 -10.891 1 93 86 ILE A O 1
ATOM 715 N N . LEU A 1 87 ? 0.416 -15.438 -9.734 1 94.38 87 LEU A N 1
ATOM 716 C CA . LEU A 1 87 ? -0.537 -14.391 -9.375 1 94.38 87 LEU A CA 1
ATOM 717 C C . LEU A 1 87 ? -0.301 -13.133 -10.195 1 94.38 87 LEU A C 1
ATOM 719 O O . LEU A 1 87 ? 0.845 -12.719 -10.406 1 94.38 87 LEU A O 1
ATOM 723 N N . LEU A 1 88 ? -1.383 -12.586 -10.633 1 94.12 88 LEU A N 1
ATOM 724 C CA . LEU A 1 88 ? -1.3 -11.375 -11.438 1 94.12 88 LEU A CA 1
ATOM 725 C C . LEU A 1 88 ? -1.688 -10.148 -10.625 1 94.12 88 LEU A C 1
ATOM 727 O O . LEU A 1 88 ? -2.762 -10.109 -10.016 1 94.12 88 LEU A O 1
ATOM 731 N N . PHE A 1 89 ? -0.773 -9.133 -10.641 1 93.25 89 PHE A N 1
ATOM 732 C CA . PHE A 1 89 ? -0.972 -7.898 -9.891 1 93.25 89 PHE A CA 1
ATOM 733 C C . PHE A 1 89 ? -0.991 -6.691 -10.82 1 93.25 89 PHE A C 1
ATOM 735 O O . PHE A 1 89 ? -0.397 -6.727 -11.898 1 93.25 89 PHE A O 1
ATOM 742 N N . ARG A 1 90 ? -1.707 -5.66 -10.375 1 86.69 90 ARG A N 1
ATOM 743 C CA . ARG A 1 90 ? -1.707 -4.383 -11.078 1 86.69 90 ARG A CA 1
ATOM 744 C C . ARG A 1 90 ? -1.788 -3.215 -10.102 1 86.69 90 ARG A C 1
ATOM 746 O O . ARG A 1 90 ? -2.186 -3.391 -8.945 1 86.69 90 ARG A O 1
ATOM 753 N N . ARG A 1 91 ? -1.274 -2.047 -10.492 1 84.19 91 ARG A N 1
ATOM 754 C CA . ARG A 1 91 ? -1.44 -0.81 -9.734 1 84.19 91 ARG A CA 1
ATOM 755 C C . ARG A 1 91 ? -1.736 0.363 -10.664 1 84.19 91 ARG A C 1
ATOM 757 O O . ARG A 1 91 ? -1.233 0.414 -11.789 1 84.19 91 ARG A O 1
ATOM 764 N N . PRO A 1 92 ? -2.67 1.107 -10.297 1 75.81 92 PRO A N 1
ATOM 765 C CA . PRO A 1 92 ? -2.977 2.268 -11.141 1 75.81 92 PRO A CA 1
ATOM 766 C C . PRO A 1 92 ? -1.768 3.178 -11.352 1 75.81 92 PRO A C 1
ATOM 768 O O . PRO A 1 92 ? -0.966 3.369 -10.43 1 75.81 92 PRO A O 1
ATOM 771 N N . LEU A 1 93 ? -1.625 3.459 -12.75 1 69.19 93 LEU A N 1
ATOM 772 C CA . LEU A 1 93 ? -0.592 4.441 -13.055 1 69.19 93 LEU A CA 1
ATOM 773 C C . LEU A 1 93 ? -1.018 5.836 -12.602 1 69.19 93 LEU A C 1
ATOM 775 O O . LEU A 1 93 ? -2.211 6.152 -12.586 1 69.19 93 LEU A O 1
ATOM 779 N N . ALA A 1 94 ? -0.069 6.492 -12.109 1 57.97 94 ALA A N 1
ATOM 780 C CA . ALA A 1 94 ? -0.353 7.891 -11.812 1 57.97 94 ALA A CA 1
ATOM 781 C C . ALA A 1 94 ? -0.812 8.633 -13.07 1 57.97 94 ALA A C 1
ATOM 783 O O . ALA A 1 94 ? -0.297 8.398 -14.164 1 57.97 94 ALA A O 1
ATOM 784 N N . ARG A 1 95 ? -2.025 8.812 -13.258 1 50.47 95 ARG A N 1
ATOM 785 C CA . ARG A 1 95 ? -2.498 9.578 -14.406 1 50.47 95 ARG A CA 1
ATOM 786 C C . ARG A 1 95 ? -1.504 10.672 -14.773 1 50.47 95 ARG A C 1
ATOM 788 O O . ARG A 1 95 ? -0.96 11.352 -13.898 1 50.47 95 ARG A O 1
ATOM 795 N N . LYS A 1 96 ? -0.855 10.539 -16.047 1 42.81 96 LYS A N 1
ATOM 796 C CA . LYS A 1 96 ? -0.231 11.703 -16.672 1 42.81 96 LYS A CA 1
ATOM 797 C C . LYS A 1 96 ? -1.147 12.922 -16.594 1 42.81 96 LYS A C 1
ATOM 799 O O . LYS A 1 96 ? -2.371 12.789 -16.656 1 42.81 96 LYS A O 1
ATOM 804 N N . MET B 1 1 ? 18.75 -40.531 8.797 1 35.19 1 MET B N 1
ATOM 805 C CA . MET B 1 1 ? 17.578 -40.219 8 1 35.19 1 MET B CA 1
ATOM 806 C C . MET B 1 1 ? 17.422 -38.688 7.867 1 35.19 1 MET B C 1
ATOM 808 O O . MET B 1 1 ? 17.391 -37.969 8.867 1 35.19 1 MET B O 1
ATOM 812 N N . ALA B 1 2 ? 17.922 -38.094 6.887 1 39.09 2 ALA B N 1
ATOM 813 C CA . ALA B 1 2 ? 18.016 -36.656 6.727 1 39.09 2 ALA B CA 1
ATOM 814 C C . ALA B 1 2 ? 16.656 -36 6.914 1 39.09 2 ALA B C 1
ATOM 816 O O . ALA B 1 2 ? 15.664 -36.438 6.328 1 39.09 2 ALA B O 1
ATOM 817 N N . HIS B 1 3 ? 16.172 -35.531 7.977 1 43.78 3 HIS B N 1
ATOM 818 C CA . HIS B 1 3 ? 14.906 -34.844 8.266 1 43.78 3 HIS B CA 1
ATOM 819 C C . HIS B 1 3 ? 14.594 -33.812 7.203 1 43.78 3 HIS B C 1
ATOM 821 O O . HIS B 1 3 ? 15.32 -32.812 7.066 1 43.78 3 HIS B O 1
ATOM 827 N N . ASN B 1 4 ? 14.094 -34.125 5.977 1 45.12 4 ASN B N 1
ATOM 828 C CA . ASN B 1 4 ? 13.578 -33.281 4.902 1 45.12 4 ASN B CA 1
ATOM 829 C C . ASN B 1 4 ? 12.758 -32.125 5.449 1 45.12 4 ASN B C 1
ATOM 831 O O . ASN B 1 4 ? 11.625 -32.312 5.895 1 45.12 4 ASN B O 1
ATOM 835 N N . LYS B 1 5 ? 13.242 -31.328 6.184 1 51.06 5 LYS B N 1
ATOM 836 C CA . LYS B 1 5 ? 12.562 -30.234 6.867 1 51.06 5 LYS B CA 1
ATOM 837 C C . LYS B 1 5 ? 11.703 -29.422 5.895 1 51.06 5 LYS B C 1
ATOM 839 O O . LYS B 1 5 ? 12.211 -28.891 4.902 1 51.06 5 LYS B O 1
ATOM 844 N N . ALA B 1 6 ? 10.422 -29.75 5.805 1 60.25 6 ALA B N 1
ATOM 845 C CA . ALA B 1 6 ? 9.453 -29.016 4.988 1 60.25 6 ALA B CA 1
ATOM 846 C C . ALA B 1 6 ? 9.711 -27.516 5.039 1 60.25 6 ALA B C 1
ATOM 848 O O . ALA B 1 6 ? 9.945 -26.953 6.113 1 60.25 6 ALA B O 1
ATOM 849 N N . SER B 1 7 ? 10.195 -27 3.885 1 74.56 7 SER B N 1
ATOM 850 C CA . SER B 1 7 ? 10.492 -25.578 3.826 1 74.56 7 SER B CA 1
ATOM 851 C C . SER B 1 7 ? 9.344 -24.75 4.41 1 74.56 7 SER B C 1
ATOM 853 O O . SER B 1 7 ? 8.18 -25.094 4.238 1 74.56 7 SER B O 1
ATOM 855 N N . THR B 1 8 ? 9.625 -23.938 5.289 1 84.06 8 THR B N 1
ATOM 856 C CA . THR B 1 8 ? 8.656 -23.031 5.906 1 84.06 8 THR B CA 1
ATOM 857 C C . THR B 1 8 ? 8.219 -21.969 4.914 1 84.06 8 THR B C 1
ATOM 859 O O . THR B 1 8 ? 8.844 -21.781 3.871 1 84.06 8 THR B O 1
ATOM 862 N N . LEU B 1 9 ? 7.039 -21.422 5.113 1 86.38 9 LEU B N 1
ATOM 863 C CA . LEU B 1 9 ? 6.52 -20.312 4.316 1 86.38 9 LEU B CA 1
ATOM 864 C C . LEU B 1 9 ? 7.555 -19.203 4.191 1 86.38 9 LEU B C 1
ATOM 866 O O . LEU B 1 9 ? 7.699 -18.609 3.123 1 86.38 9 LEU B O 1
ATOM 870 N N . GLU B 1 10 ? 8.25 -19.031 5.191 1 87.69 10 GLU B N 1
ATOM 871 C CA . GLU B 1 10 ? 9.266 -17.984 5.191 1 87.69 10 GLU B CA 1
ATOM 872 C C . GLU B 1 10 ? 10.398 -18.312 4.219 1 87.69 10 GLU B C 1
ATOM 874 O O . GLU B 1 10 ? 10.852 -17.453 3.471 1 87.69 10 GLU B O 1
ATOM 879 N N . GLU B 1 11 ? 10.828 -19.484 4.301 1 89.81 11 GLU B N 1
ATOM 880 C CA . GLU B 1 11 ? 11.891 -19.906 3.393 1 89.81 11 GLU B CA 1
ATOM 881 C C . GLU B 1 11 ? 11.43 -19.844 1.938 1 89.81 11 GLU B C 1
ATOM 883 O O . GLU B 1 11 ? 12.18 -19.406 1.064 1 89.81 11 GLU B O 1
ATOM 888 N N . LEU B 1 12 ? 10.273 -20.312 1.73 1 92.81 12 LEU B N 1
ATOM 889 C CA . LEU B 1 12 ? 9.734 -20.328 0.375 1 92.81 12 LEU B CA 1
ATOM 890 C C . LEU B 1 12 ? 9.453 -18.922 -0.127 1 92.81 12 LEU B C 1
ATOM 892 O O . LEU B 1 12 ? 9.586 -18.641 -1.321 1 92.81 12 LEU B O 1
ATOM 896 N N . SER B 1 13 ? 9.094 -18 0.755 1 92.38 13 SER B N 1
ATOM 897 C CA . SER B 1 13 ? 8.805 -16.625 0.36 1 92.38 13 SER B CA 1
ATOM 898 C C . SER B 1 13 ? 10.031 -15.961 -0.254 1 92.38 13 SER B C 1
ATOM 900 O O . SER B 1 13 ? 9.906 -15.062 -1.09 1 92.38 13 SER B O 1
ATOM 902 N N . GLU B 1 14 ? 11.172 -16.406 0.102 1 91.81 14 GLU B N 1
ATOM 903 C CA . GLU B 1 14 ? 12.414 -15.836 -0.434 1 91.81 14 GLU B CA 1
ATOM 904 C C . GLU B 1 14 ? 12.633 -16.266 -1.88 1 91.81 14 GLU B C 1
ATOM 906 O O . GLU B 1 14 ? 13.453 -15.688 -2.59 1 91.81 14 GLU B O 1
ATOM 911 N N . ARG B 1 15 ? 11.898 -17.234 -2.248 1 94 15 ARG B N 1
ATOM 912 C CA . ARG B 1 15 ? 12.086 -17.797 -3.582 1 94 15 ARG B CA 1
ATOM 913 C C . ARG B 1 15 ? 11.031 -17.281 -4.547 1 94 15 ARG B C 1
ATOM 915 O O . ARG B 1 15 ? 10.984 -17.688 -5.707 1 94 15 ARG B O 1
ATOM 922 N N . ILE B 1 16 ? 10.219 -16.422 -4.074 1 95 16 ILE B N 1
ATOM 923 C CA . ILE B 1 16 ? 9.203 -15.836 -4.93 1 95 16 ILE B CA 1
ATOM 924 C C . ILE B 1 16 ? 9.859 -15.016 -6.035 1 95 16 ILE B C 1
ATOM 926 O O . ILE B 1 16 ? 10.797 -14.258 -5.777 1 95 16 ILE B O 1
ATOM 930 N N . ILE B 1 17 ? 9.391 -15.195 -7.281 1 93.88 17 ILE B N 1
ATOM 931 C CA . ILE B 1 17 ? 9.938 -14.484 -8.43 1 93.88 17 ILE B CA 1
ATOM 932 C C . ILE B 1 17 ? 8.953 -13.406 -8.883 1 93.88 17 ILE B C 1
ATOM 934 O O . ILE B 1 17 ? 7.746 -13.664 -8.984 1 93.88 17 ILE B O 1
ATOM 938 N N . TYR B 1 18 ? 9.461 -12.266 -9.133 1 93.06 18 TYR B N 1
ATOM 939 C CA . TYR B 1 18 ? 8.703 -11.133 -9.648 1 93.06 18 TYR B CA 1
ATOM 940 C C . TYR B 1 18 ? 9.078 -10.836 -11.094 1 93.06 18 TYR B C 1
ATOM 942 O O . TYR B 1 18 ? 10.25 -10.602 -11.398 1 93.06 18 TYR B O 1
ATOM 950 N N . SER B 1 19 ? 8.102 -10.891 -11.93 1 91.88 19 SER B N 1
ATOM 951 C CA . SER B 1 19 ? 8.375 -10.586 -13.328 1 91.88 19 SER B CA 1
ATOM 952 C C . SER B 1 19 ? 8.703 -9.109 -13.523 1 91.88 19 SER B C 1
ATOM 954 O O . SER B 1 19 ? 8.492 -8.297 -12.617 1 91.88 19 SER B O 1
ATOM 956 N N . GLU B 1 20 ? 9.266 -8.844 -14.766 1 88.44 20 GLU B N 1
ATOM 957 C CA . GLU B 1 20 ? 9.375 -7.445 -15.156 1 88.44 20 GLU B CA 1
ATOM 958 C C . GLU B 1 20 ? 8.008 -6.773 -15.203 1 88.44 20 GLU B C 1
ATOM 960 O O . GLU B 1 20 ? 6.996 -7.426 -15.469 1 88.44 20 GLU B O 1
ATOM 965 N N . ARG B 1 21 ? 7.922 -5.508 -14.953 1 85.12 21 ARG B N 1
ATOM 966 C CA . ARG B 1 21 ? 6.688 -4.73 -15.008 1 85.12 21 ARG B CA 1
ATOM 967 C C . ARG B 1 21 ? 6.359 -4.32 -16.438 1 85.12 21 ARG B C 1
ATOM 969 O O . ARG B 1 21 ? 7.262 -4.145 -17.266 1 85.12 21 ARG B O 1
ATOM 976 N N . TYR B 1 22 ? 5.152 -4.328 -16.734 1 88.81 22 TYR B N 1
ATOM 977 C CA . TYR B 1 22 ? 4.645 -3.752 -17.984 1 88.81 22 TYR B CA 1
ATOM 978 C C . TYR B 1 22 ? 3.422 -2.881 -17.719 1 88.81 22 TYR B C 1
ATOM 980 O O . TYR B 1 22 ? 2.787 -2.992 -16.672 1 88.81 22 TYR B O 1
ATOM 988 N N . SER B 1 23 ? 3.166 -1.894 -18.562 1 84.31 23 SER B N 1
ATOM 989 C CA . SER B 1 23 ? 2.105 -0.938 -18.266 1 84.31 23 SER B CA 1
ATOM 990 C C . SER B 1 23 ? 1.227 -0.686 -19.484 1 84.31 23 SER B C 1
ATOM 992 O O . SER B 1 23 ? 1.652 -0.912 -20.625 1 84.31 23 SER B O 1
ATOM 994 N N . ASP B 1 24 ? 0.05 -0.494 -19.203 1 88.31 24 ASP B N 1
ATOM 995 C CA . ASP B 1 24 ? -0.801 0.155 -20.188 1 88.31 24 ASP B CA 1
ATOM 996 C C . ASP B 1 24 ? -1.112 1.596 -19.797 1 88.31 24 ASP B C 1
ATOM 998 O O . ASP B 1 24 ? -0.348 2.219 -19.047 1 88.31 24 ASP B O 1
ATOM 1002 N N . ASP B 1 25 ? -2.148 2.229 -20.391 1 83.12 25 ASP B N 1
ATOM 1003 C CA . ASP B 1 25 ? -2.422 3.641 -20.141 1 83.12 25 ASP B CA 1
ATOM 1004 C C . ASP B 1 25 ? -2.912 3.861 -18.703 1 83.12 25 ASP B C 1
ATOM 1006 O O . ASP B 1 25 ? -2.836 4.977 -18.188 1 83.12 25 ASP B O 1
ATOM 1010 N N . ASN B 1 26 ? -3.377 2.811 -18.109 1 79.38 26 ASN B N 1
ATOM 1011 C CA . ASN B 1 26 ? -4.086 3.012 -16.859 1 79.38 26 ASN B CA 1
ATOM 1012 C C . ASN B 1 26 ? -3.391 2.299 -15.703 1 79.38 26 ASN B C 1
ATOM 1014 O O . ASN B 1 26 ? -3.494 2.727 -14.547 1 79.38 26 ASN B O 1
ATOM 1018 N N . PHE B 1 27 ? -2.658 1.212 -16.094 1 81.56 27 PHE B N 1
ATOM 1019 C CA . PHE B 1 27 ? -2.119 0.397 -15.008 1 81.56 27 PHE B CA 1
ATOM 1020 C C . PHE B 1 27 ? -0.697 -0.048 -15.32 1 81.56 27 PHE B C 1
ATOM 1022 O O . PHE B 1 27 ? -0.296 -0.087 -16.484 1 81.56 27 PHE B O 1
ATOM 1029 N N . GLU B 1 28 ? 0.013 -0.335 -14.25 1 83.06 28 GLU B N 1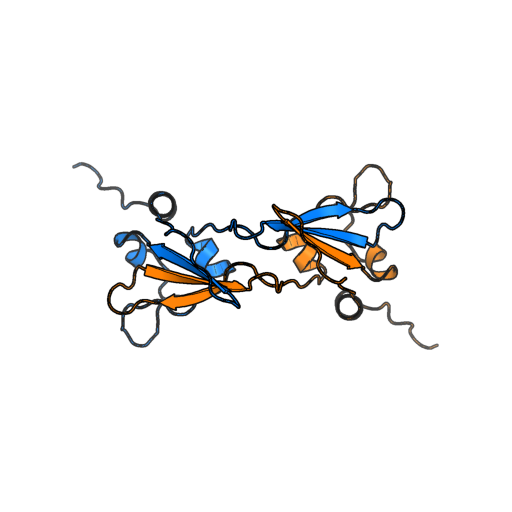
ATOM 1030 C CA . GLU B 1 28 ? 1.223 -1.152 -14.266 1 83.06 28 GLU B CA 1
ATOM 1031 C C . GLU B 1 28 ? 0.937 -2.568 -13.773 1 83.06 28 GLU B C 1
ATOM 1033 O O . GLU B 1 28 ? 0.194 -2.756 -12.805 1 83.06 28 GLU B O 1
ATOM 1038 N N . TYR B 1 29 ? 1.543 -3.5 -14.492 1 88.81 29 TYR B N 1
ATOM 1039 C CA . TYR B 1 29 ? 1.261 -4.906 -14.227 1 88.81 29 TYR B CA 1
ATOM 1040 C C . TYR B 1 29 ? 2.537 -5.664 -13.875 1 88.81 29 TYR B C 1
ATOM 1042 O O . TYR B 1 29 ? 3.633 -5.262 -14.281 1 88.81 29 TYR B O 1
ATOM 1050 N N . ARG B 1 30 ? 2.395 -6.73 -13.102 1 90.12 30 ARG B N 1
ATOM 1051 C CA . ARG B 1 30 ? 3.467 -7.711 -12.977 1 90.12 30 ARG B CA 1
ATOM 1052 C C . ARG B 1 30 ? 2.924 -9.055 -12.508 1 90.12 30 ARG B C 1
ATOM 1054 O O . ARG B 1 30 ? 1.854 -9.117 -11.898 1 90.12 30 ARG B O 1
ATOM 1061 N N . HIS B 1 31 ? 3.709 -10.062 -12.797 1 93.44 31 HIS B N 1
ATOM 1062 C CA . HIS B 1 31 ? 3.414 -11.406 -12.328 1 93.44 31 HIS B CA 1
ATOM 1063 C C . HIS B 1 31 ? 4.254 -11.758 -11.109 1 93.44 31 HIS B C 1
ATOM 1065 O O . HIS B 1 31 ? 5.441 -11.43 -11.047 1 93.44 31 HIS B O 1
ATOM 1071 N N . VAL B 1 32 ? 3.609 -12.336 -10.234 1 94.69 32 VAL B N 1
ATOM 1072 C CA . VAL B 1 32 ? 4.289 -12.906 -9.07 1 94.69 32 VAL B CA 1
ATOM 1073 C C . VAL B 1 32 ? 4.184 -14.43 -9.102 1 94.69 32 VAL B C 1
ATOM 1075 O O . VAL B 1 32 ? 3.08 -14.977 -9.102 1 94.69 32 VAL B O 1
ATOM 1078 N N . ILE B 1 33 ? 5.34 -15.055 -9.156 1 94.94 33 ILE B N 1
ATOM 1079 C CA . ILE B 1 33 ? 5.395 -16.516 -9.289 1 94.94 33 ILE B CA 1
ATOM 1080 C C . ILE B 1 33 ? 5.797 -17.141 -7.957 1 94.94 33 ILE B C 1
ATOM 1082 O O . ILE B 1 33 ? 6.941 -16.984 -7.516 1 94.94 33 ILE B O 1
ATOM 1086 N N . LEU B 1 34 ? 4.938 -17.797 -7.391 1 95.62 34 LEU B N 1
ATOM 1087 C CA . LEU B 1 34 ? 5.203 -18.5 -6.141 1 95.62 34 LEU B CA 1
ATOM 1088 C C . LEU B 1 34 ? 5.875 -19.844 -6.398 1 95.62 34 LEU B C 1
ATOM 1090 O O . LEU B 1 34 ? 5.543 -20.531 -7.371 1 95.62 34 LEU B O 1
ATOM 1094 N N . PRO B 1 35 ? 6.734 -20.219 -5.477 1 95.31 35 PRO B N 1
ATOM 1095 C CA . PRO B 1 35 ? 7.148 -21.609 -5.527 1 95.31 35 PRO B CA 1
ATOM 1096 C C . PRO B 1 35 ? 5.973 -22.578 -5.402 1 95.31 35 PRO B C 1
ATOM 1098 O O . PRO B 1 35 ? 5.117 -22.406 -4.531 1 95.31 35 PRO B O 1
ATOM 1101 N N . LYS B 1 36 ? 6.004 -23.594 -6.262 1 93.12 36 LYS B N 1
ATOM 1102 C CA . LYS B 1 36 ? 4.863 -24.5 -6.312 1 93.12 36 LYS B CA 1
ATOM 1103 C C . LYS B 1 36 ? 4.598 -25.125 -4.945 1 93.12 36 LYS B C 1
ATOM 1105 O O . LYS B 1 36 ? 3.447 -25.234 -4.516 1 93.12 36 LYS B O 1
ATOM 1110 N N . PRO B 1 37 ? 5.637 -25.547 -4.18 1 93.88 37 PRO B N 1
ATOM 1111 C CA . PRO B 1 37 ? 5.379 -26.156 -2.871 1 93.88 37 PRO B CA 1
ATOM 1112 C C . PRO B 1 37 ? 4.676 -25.203 -1.904 1 93.88 37 PRO B C 1
ATOM 1114 O O . PRO B 1 37 ? 4.086 -25.641 -0.916 1 93.88 37 PRO B O 1
ATOM 1117 N N . MET B 1 38 ? 4.777 -23.938 -2.166 1 93.88 38 MET B N 1
ATOM 1118 C CA . MET B 1 38 ? 4.16 -22.938 -1.292 1 93.88 38 MET B CA 1
ATOM 1119 C C . MET B 1 38 ? 2.645 -23.109 -1.269 1 93.88 38 MET B C 1
ATOM 1121 O O . MET B 1 38 ? 1.998 -22.797 -0.266 1 93.88 38 MET B O 1
ATOM 1125 N N . LEU B 1 39 ? 2.059 -23.562 -2.328 1 92.5 39 LEU B N 1
ATOM 1126 C CA . LEU B 1 39 ? 0.61 -23.688 -2.447 1 92.5 39 LEU B CA 1
ATOM 1127 C C . LEU B 1 39 ? 0.051 -24.625 -1.38 1 92.5 39 LEU B C 1
ATOM 1129 O O . LEU B 1 39 ? -1.07 -24.422 -0.905 1 92.5 39 LEU B O 1
ATOM 1133 N N . LYS B 1 40 ? 0.856 -25.5 -1.021 1 92.69 40 LYS B N 1
ATOM 1134 C CA . LYS B 1 40 ? 0.414 -26.484 -0.031 1 92.69 40 LYS B CA 1
ATOM 1135 C C . LYS B 1 40 ? 0.401 -25.875 1.37 1 92.69 40 LYS B C 1
ATOM 1137 O O . LYS B 1 40 ? -0.244 -26.406 2.275 1 92.69 40 LYS B O 1
ATOM 1142 N N . LEU B 1 41 ? 1.059 -24.781 1.565 1 94.06 41 LEU B N 1
ATOM 1143 C CA . LEU B 1 41 ? 1.204 -24.188 2.887 1 94.06 41 LEU B CA 1
ATOM 1144 C C . LEU B 1 41 ? 0.26 -23 3.049 1 94.06 41 LEU B C 1
ATOM 1146 O O . LEU B 1 41 ? 0.135 -22.438 4.145 1 94.06 41 LEU B O 1
ATOM 1150 N N . ILE B 1 42 ? -0.389 -22.609 2.027 1 93.69 42 ILE B N 1
ATOM 1151 C CA . ILE B 1 42 ? -1.293 -21.469 2.047 1 93.69 42 ILE B CA 1
ATOM 1152 C C . ILE B 1 42 ? -2.623 -21.875 2.68 1 93.69 42 ILE B C 1
ATOM 1154 O O . ILE B 1 42 ? -3.145 -22.953 2.408 1 93.69 42 ILE B O 1
ATOM 1158 N N . PRO B 1 43 ? -3.154 -21 3.502 1 93.75 43 PRO B N 1
ATOM 1159 C CA . PRO B 1 43 ? -4.457 -21.297 4.105 1 93.75 43 PRO B CA 1
ATOM 1160 C C . PRO B 1 43 ? -5.508 -21.703 3.07 1 93.75 43 PRO B C 1
ATOM 1162 O O . PRO B 1 43 ? -5.59 -21.094 2.002 1 93.75 43 PRO B O 1
ATOM 1165 N N . LYS B 1 44 ? -6.34 -22.609 3.439 1 92.94 44 LYS B N 1
ATOM 1166 C CA . LYS B 1 44 ? -7.367 -23.125 2.539 1 92.94 44 LYS B CA 1
ATOM 1167 C C . LYS B 1 44 ? -8.367 -22.031 2.168 1 92.94 44 LYS B C 1
ATOM 1169 O O . LYS B 1 44 ? -8.922 -22.031 1.066 1 92.94 44 LYS B O 1
ATOM 1174 N N . SER B 1 45 ? -8.562 -21.125 3.09 1 94.44 45 SER B N 1
ATOM 1175 C CA . SER B 1 45 ? -9.547 -20.062 2.885 1 94.44 45 SER B CA 1
ATOM 1176 C C . SER B 1 45 ? -9.109 -19.109 1.772 1 94.44 45 SER B C 1
ATOM 1178 O O . SER B 1 45 ? -9.906 -18.297 1.301 1 94.44 45 SER B O 1
ATOM 1180 N N . TYR B 1 46 ? -7.867 -19.219 1.35 1 94.38 46 TYR B N 1
ATOM 1181 C CA . TYR B 1 46 ? -7.371 -18.344 0.293 1 94.38 46 TYR B CA 1
ATOM 1182 C C . TYR B 1 46 ? -7.676 -18.922 -1.083 1 94.38 46 TYR B C 1
ATOM 1184 O O . TYR B 1 46 ? -7.535 -18.234 -2.098 1 94.38 46 TYR B O 1
ATOM 1192 N N . PHE B 1 47 ? -8.109 -20.156 -1.148 1 93.5 47 PHE B N 1
ATOM 1193 C CA . PHE B 1 47 ? -8.398 -20.812 -2.418 1 93.5 47 PHE B CA 1
ATOM 1194 C C . PHE B 1 47 ? -9.875 -20.672 -2.785 1 93.5 47 PHE B C 1
ATOM 1196 O O . PHE B 1 47 ? -10.727 -20.516 -1.906 1 93.5 47 PHE B O 1
ATOM 1203 N N . SER B 1 48 ? -10.023 -20.734 -4.121 1 90.38 48 SER B N 1
ATOM 1204 C CA . SER B 1 48 ? -11.406 -20.703 -4.59 1 90.38 48 SER B CA 1
ATOM 1205 C C . SER B 1 48 ? -12.172 -21.922 -4.098 1 90.38 48 SER B C 1
ATOM 1207 O O . SER B 1 48 ? -11.625 -23.016 -4.008 1 90.38 48 SER B O 1
ATOM 1209 N N . GLY B 1 49 ? -13.312 -21.75 -3.6 1 83.56 49 GLY B N 1
ATOM 1210 C CA . GLY B 1 49 ? -14.133 -22.812 -3.043 1 83.56 49 GLY B CA 1
ATOM 1211 C C . GLY B 1 49 ? -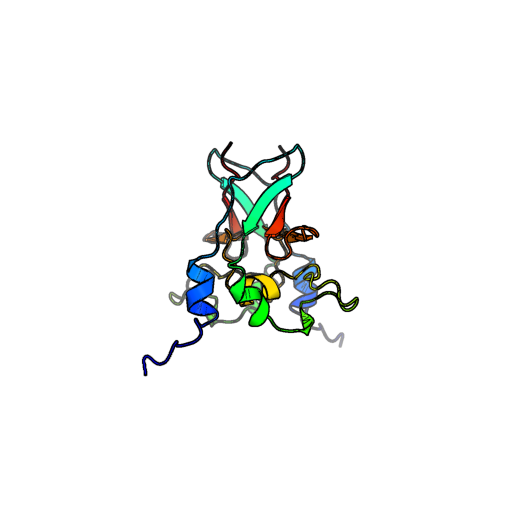14.648 -23.781 -4.09 1 83.56 49 GLY B C 1
ATOM 1212 O O . GLY B 1 49 ? -15.469 -24.656 -3.791 1 83.56 49 GLY B O 1
ATOM 1213 N N . ASP B 1 50 ? -14.258 -23.672 -5.328 1 85.5 50 ASP B N 1
ATOM 1214 C CA . ASP B 1 50 ? -14.789 -24.516 -6.395 1 85.5 50 ASP B CA 1
ATOM 1215 C C . ASP B 1 50 ? -13.836 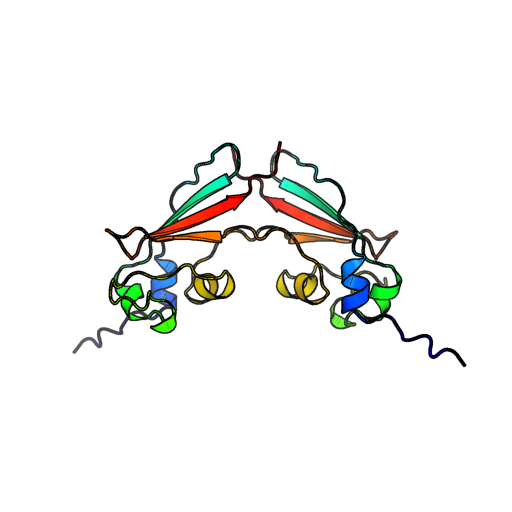-25.672 -6.703 1 85.5 50 ASP B C 1
ATOM 1217 O O . ASP B 1 50 ? -13.891 -26.25 -7.785 1 85.5 50 ASP B O 1
ATOM 1221 N N . ASP B 1 51 ? -12.93 -26.031 -5.875 1 82.62 51 ASP B N 1
ATOM 1222 C CA . ASP B 1 51 ? -11.977 -27.125 -5.961 1 82.62 51 ASP B CA 1
ATOM 1223 C C . ASP B 1 51 ? -11.047 -26.953 -7.156 1 82.62 51 ASP B C 1
ATOM 1225 O O . ASP B 1 51 ? -10.477 -27.938 -7.652 1 82.62 51 ASP B O 1
ATOM 1229 N N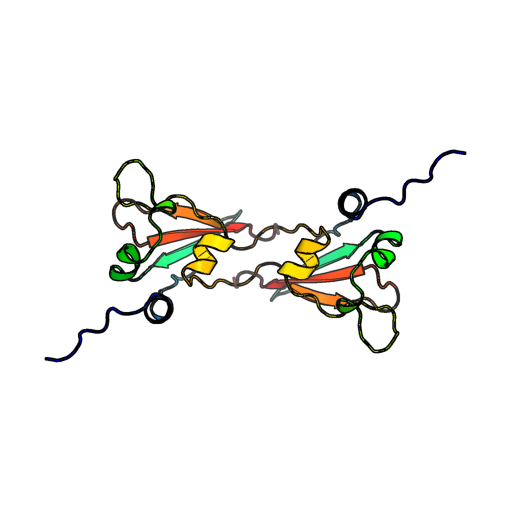 . SER B 1 52 ? -10.93 -25.859 -7.766 1 83.69 52 SER B N 1
ATOM 1230 C CA . SER B 1 52 ? -10.039 -25.594 -8.891 1 83.69 52 SER B CA 1
ATOM 1231 C C . SER B 1 52 ? -8.578 -25.578 -8.453 1 83.69 52 SER B C 1
ATOM 1233 O O . SER B 1 52 ? -7.676 -25.766 -9.273 1 83.69 52 SER B O 1
ATOM 1235 N N . GLY B 1 53 ? -8.359 -25.422 -7.094 1 86.44 53 GLY B N 1
ATOM 1236 C CA . GLY B 1 53 ? -6.996 -25.281 -6.598 1 86.44 53 GLY B CA 1
ATOM 1237 C C . GLY B 1 53 ? -6.41 -23.906 -6.852 1 86.44 53 GLY B C 1
ATOM 1238 O O . GLY B 1 53 ? -5.219 -23.688 -6.645 1 86.44 53 GLY B O 1
ATOM 1239 N N . LEU B 1 54 ? -7.285 -23.031 -7.395 1 89.75 54 LEU B N 1
ATOM 1240 C CA . LEU B 1 54 ? -6.855 -21.656 -7.664 1 89.75 54 LEU B CA 1
ATOM 1241 C C . LEU B 1 54 ? -7.082 -20.766 -6.449 1 89.75 54 LEU B C 1
ATOM 1243 O O . LEU B 1 54 ? -8.078 -20.922 -5.738 1 89.75 54 LEU B O 1
ATOM 1247 N N . LEU B 1 55 ? -6.156 -19.969 -6.242 1 92.56 55 LEU B N 1
ATOM 1248 C CA . LEU B 1 55 ? -6.391 -18.938 -5.242 1 92.56 55 LEU B CA 1
ATOM 1249 C C . LEU B 1 55 ? -7.484 -17.984 -5.695 1 92.56 55 LEU B C 1
ATOM 1251 O O . LEU B 1 55 ? -7.621 -17.703 -6.891 1 92.56 55 LEU B O 1
ATOM 1255 N N . ARG B 1 56 ? -8.281 -17.5 -4.789 1 93.25 56 ARG B N 1
ATOM 1256 C CA . ARG B 1 56 ? -9.141 -16.359 -5.082 1 93.25 56 ARG B CA 1
ATOM 1257 C C . ARG B 1 56 ? -8.336 -15.07 -5.125 1 93.25 56 ARG B C 1
ATOM 1259 O O . ARG B 1 56 ? -7.121 -15.078 -4.922 1 93.25 56 ARG B O 1
ATOM 1266 N N . ILE B 1 57 ? -9.016 -13.969 -5.453 1 91.81 57 ILE B N 1
ATOM 1267 C CA . ILE B 1 57 ? -8.359 -12.664 -5.375 1 91.81 57 ILE B CA 1
ATOM 1268 C C . ILE B 1 57 ? -8.086 -12.305 -3.918 1 91.81 57 ILE B C 1
ATOM 1270 O O . ILE B 1 57 ? -9.008 -12.211 -3.107 1 91.81 57 ILE B O 1
ATOM 1274 N N . LEU B 1 58 ? -6.836 -12.18 -3.646 1 92.38 58 LEU B N 1
ATOM 1275 C CA . LEU B 1 58 ? -6.43 -11.922 -2.27 1 92.38 58 LEU B CA 1
ATOM 1276 C C . LEU B 1 58 ? -6.395 -10.43 -1.985 1 92.38 58 LEU B C 1
ATOM 1278 O O . LEU B 1 58 ? -6.02 -9.633 -2.854 1 92.38 58 LEU B O 1
ATOM 1282 N N . GLU B 1 59 ? -6.672 -10.156 -0.818 1 85.31 59 GLU B N 1
ATOM 1283 C CA . GLU B 1 59 ? -6.496 -8.789 -0.325 1 85.31 59 GLU B CA 1
ATOM 1284 C C . GLU B 1 59 ? -5.031 -8.508 0.005 1 85.31 59 GLU B C 1
ATOM 1286 O O . GLU B 1 59 ? -4.238 -9.438 0.175 1 85.31 59 GLU B O 1
ATOM 1291 N N . GLU B 1 60 ? -4.707 -7.258 0.1 1 82.69 60 GLU B N 1
ATOM 1292 C CA . GLU B 1 60 ? -3.326 -6.844 0.326 1 82.69 60 GLU B CA 1
ATOM 1293 C C . GLU B 1 60 ? -2.729 -7.551 1.54 1 82.69 60 GLU B C 1
ATOM 1295 O O . GLU B 1 60 ? -1.609 -8.062 1.479 1 82.69 60 GLU B O 1
ATOM 1300 N N . HIS B 1 61 ? -3.502 -7.5 2.646 1 81.25 61 HIS B N 1
ATOM 1301 C CA . HIS B 1 61 ? -2.959 -8.109 3.857 1 81.25 61 HIS B CA 1
ATOM 1302 C C . HIS B 1 61 ? -2.76 -9.609 3.678 1 81.25 61 HIS B C 1
ATOM 1304 O O . HIS B 1 61 ? -1.896 -10.203 4.324 1 81.25 61 HIS B O 1
ATOM 1310 N N . GLU B 1 62 ? -3.527 -10.281 2.85 1 88.25 62 GLU B N 1
ATOM 1311 C CA . GLU B 1 62 ? -3.459 -11.727 2.641 1 88.25 62 GLU B CA 1
ATOM 1312 C C . GLU B 1 62 ? -2.229 -12.109 1.823 1 88.25 62 GLU B C 1
ATOM 1314 O O . GLU B 1 62 ? -1.476 -13.008 2.207 1 88.25 62 GLU B O 1
ATOM 1319 N N . TRP B 1 63 ? -2.068 -11.367 0.66 1 92.62 63 TRP B N 1
ATOM 1320 C CA . TRP B 1 63 ? -0.906 -11.75 -0.137 1 92.62 63 TRP B CA 1
ATOM 1321 C C . TRP B 1 63 ? 0.387 -11.289 0.532 1 92.62 63 TRP B C 1
ATOM 1323 O O . TRP B 1 63 ? 1.427 -11.938 0.392 1 92.62 63 TRP B O 1
ATOM 1333 N N . ARG B 1 64 ? 0.329 -10.188 1.265 1 86.62 64 ARG B N 1
ATOM 1334 C CA . ARG B 1 64 ? 1.499 -9.836 2.062 1 86.62 64 ARG B CA 1
ATOM 1335 C C . ARG B 1 64 ? 1.764 -10.875 3.141 1 86.62 64 ARG B C 1
ATOM 1337 O O . ARG B 1 64 ? 2.918 -11.188 3.441 1 86.62 64 ARG B O 1
ATOM 1344 N N . GLY B 1 65 ? 0.789 -11.414 3.715 1 88.31 65 GLY B N 1
ATOM 1345 C CA . GLY B 1 65 ? 0.884 -12.398 4.781 1 88.31 65 GLY B CA 1
ATOM 1346 C C . GLY B 1 65 ? 1.564 -13.68 4.348 1 88.31 65 GLY B C 1
ATOM 1347 O O . GLY B 1 65 ? 2.125 -14.398 5.176 1 88.31 65 GLY B O 1
ATOM 1348 N N . ILE B 1 66 ? 1.527 -14.008 3.109 1 91.62 66 ILE B N 1
ATOM 1349 C CA . ILE B 1 66 ? 2.158 -15.25 2.658 1 91.62 66 ILE B CA 1
ATOM 1350 C C . ILE B 1 66 ? 3.559 -14.945 2.129 1 91.62 66 ILE B C 1
ATOM 1352 O O . ILE B 1 66 ? 4.223 -15.828 1.582 1 91.62 66 ILE B O 1
ATOM 1356 N N . GLY B 1 67 ? 3.9 -13.695 2.217 1 89.94 67 GLY B N 1
ATOM 1357 C CA . GLY B 1 67 ? 5.305 -13.398 1.98 1 89.94 67 GLY B CA 1
ATOM 1358 C C . GLY B 1 67 ? 5.535 -12.578 0.726 1 89.94 67 GLY B C 1
ATOM 1359 O O . GLY B 1 67 ? 6.68 -12.258 0.387 1 89.94 67 GLY B O 1
ATOM 1360 N N . ILE B 1 68 ? 4.508 -12.273 -0.069 1 92.06 68 ILE B N 1
ATOM 1361 C CA . ILE B 1 68 ? 4.668 -11.422 -1.243 1 92.06 68 ILE B CA 1
ATOM 1362 C C . ILE B 1 68 ? 5.004 -10 -0.805 1 92.06 68 ILE B C 1
ATOM 1364 O O . ILE B 1 68 ? 4.32 -9.43 0.048 1 92.06 68 ILE B O 1
ATOM 1368 N N . THR B 1 69 ? 6.129 -9.469 -1.357 1 85.38 69 THR B N 1
ATOM 1369 C CA . THR B 1 69 ? 6.586 -8.125 -1.028 1 85.38 69 THR B CA 1
ATOM 1370 C C . THR B 1 69 ? 6.59 -7.234 -2.27 1 85.38 69 THR B C 1
ATOM 1372 O O . THR B 1 69 ? 7.168 -7.598 -3.297 1 85.38 69 THR B O 1
ATOM 1375 N N . GLN B 1 70 ? 5.855 -6.293 -2.32 1 80.69 70 GLN B N 1
ATOM 1376 C CA . GLN B 1 70 ? 5.867 -5.309 -3.396 1 80.69 70 GLN B CA 1
ATOM 1377 C C . GLN B 1 70 ? 5.906 -3.889 -2.84 1 80.69 70 GLN B C 1
ATOM 1379 O O . GLN B 1 70 ? 5.688 -3.678 -1.645 1 80.69 70 GLN B O 1
ATOM 1384 N N . SER B 1 71 ? 6.496 -3.043 -3.746 1 68.31 71 SER B N 1
ATOM 1385 C CA . SER B 1 71 ? 6.668 -1.661 -3.307 1 68.31 71 SER B CA 1
ATOM 1386 C C . SER B 1 71 ? 5.383 -1.107 -2.703 1 68.31 71 SER B C 1
ATOM 1388 O O . SER B 1 71 ? 4.285 -1.503 -3.1 1 68.31 71 SER B O 1
ATOM 1390 N N . LEU B 1 72 ? 5.656 -0.68 -1.673 1 62.41 72 LEU B N 1
ATOM 1391 C CA . LEU B 1 72 ? 4.555 0.038 -1.041 1 62.41 72 LEU B CA 1
ATOM 1392 C C . LEU B 1 72 ? 4.195 1.289 -1.835 1 62.41 72 LEU B C 1
ATOM 1394 O O . LEU B 1 72 ? 5.055 1.885 -2.488 1 62.41 72 LEU B O 1
ATOM 1398 N N . GLY B 1 73 ? 2.932 1.36 -2.195 1 69.75 73 GLY B N 1
ATOM 1399 C CA . GLY B 1 73 ? 2.428 2.58 -2.807 1 69.75 73 GLY B CA 1
ATOM 1400 C C . GLY B 1 73 ? 2.936 3.84 -2.133 1 69.75 73 GLY B C 1
ATOM 1401 O O . GLY B 1 73 ? 4.145 4.043 -2.018 1 69.75 73 GLY B O 1
ATOM 1402 N N . TRP B 1 74 ? 2.162 4.621 -1.429 1 81 74 TRP B N 1
ATOM 1403 C CA . TRP B 1 74 ? 2.375 5.938 -0.833 1 81 74 TRP B CA 1
ATOM 1404 C C . TRP B 1 74 ? 3.188 5.828 0.453 1 81 74 TRP B C 1
ATOM 1406 O O . TRP B 1 74 ? 2.965 4.918 1.26 1 81 74 TRP B O 1
ATOM 1416 N N . GLU B 1 75 ? 4.25 6.551 0.61 1 86.62 75 GLU B N 1
ATOM 1417 C CA . GLU B 1 75 ? 5.035 6.668 1.838 1 86.62 75 GLU B CA 1
ATOM 1418 C C . GLU B 1 75 ? 4.992 8.094 2.385 1 86.62 75 GLU B C 1
ATOM 1420 O O . GLU B 1 75 ? 5.078 9.055 1.623 1 86.62 75 GLU B O 1
ATOM 1425 N N . HIS B 1 76 ? 4.734 8.195 3.664 1 91.06 76 HIS B N 1
ATOM 1426 C CA . HIS B 1 76 ? 4.965 9.461 4.344 1 91.06 76 HIS B CA 1
ATOM 1427 C C . HIS B 1 76 ? 6.453 9.789 4.426 1 91.06 76 HIS B C 1
ATOM 1429 O O . HIS B 1 76 ? 7.234 9 4.965 1 91.06 76 HIS B O 1
ATOM 1435 N N . PHE B 1 77 ? 6.91 10.891 3.826 1 92.06 77 PHE B N 1
ATOM 1436 C CA . PHE B 1 77 ? 8.359 11.047 3.781 1 92.06 77 PHE B CA 1
ATOM 1437 C C . PHE B 1 77 ? 8.781 12.336 4.477 1 92.06 77 PHE B C 1
ATOM 1439 O O . PHE B 1 77 ? 9.969 12.523 4.777 1 92.06 77 PHE B O 1
ATOM 1446 N N . GLU B 1 78 ? 7.699 13.273 4.703 1 87.5 78 GLU B N 1
ATOM 1447 C CA . GLU B 1 78 ? 8.047 14.516 5.375 1 87.5 78 GLU B CA 1
ATOM 1448 C C . GLU B 1 78 ? 6.812 15.172 5.996 1 87.5 78 GLU B C 1
ATOM 1450 O O . GLU B 1 78 ? 5.684 14.891 5.59 1 87.5 78 GLU B O 1
ATOM 1455 N N . VAL B 1 79 ? 7.098 15.914 7.078 1 83.56 79 VAL B N 1
ATOM 1456 C CA . VAL B 1 79 ? 6.082 16.781 7.672 1 83.56 79 VAL B CA 1
ATOM 1457 C C . VAL B 1 79 ? 6.484 18.234 7.512 1 83.56 79 VAL B C 1
ATOM 1459 O O . VAL B 1 79 ? 7.66 18.578 7.641 1 83.56 79 VAL B O 1
ATOM 1462 N N . HIS B 1 80 ? 5.5 19.031 7.117 1 77.81 80 HIS B N 1
ATOM 1463 C CA . HIS B 1 80 ? 5.742 20.453 6.953 1 77.81 80 HIS B CA 1
ATOM 1464 C C . HIS B 1 80 ? 5.73 21.172 8.297 1 77.81 80 HIS B C 1
ATOM 1466 O O . HIS B 1 80 ? 4.672 21.344 8.914 1 77.81 80 HIS B O 1
ATOM 1472 N N . ALA B 1 81 ? 6.879 21.688 8.742 1 74.69 81 ALA B N 1
ATOM 1473 C CA . ALA B 1 81 ? 7.07 22.266 10.07 1 74.69 81 ALA B CA 1
ATOM 1474 C C . ALA B 1 81 ? 6.191 23.484 10.266 1 74.69 81 ALA B C 1
ATOM 1476 O O . ALA B 1 81 ? 5.551 23.641 11.312 1 74.69 81 ALA B O 1
ATOM 1477 N N . PRO B 1 82 ? 6.051 24.344 9.406 1 78.69 82 PRO B N 1
ATOM 1478 C CA . PRO B 1 82 ? 5.207 25.5 9.672 1 78.69 82 PRO B CA 1
ATOM 1479 C C . PRO B 1 82 ? 3.727 25.156 9.789 1 78.69 82 PRO B C 1
ATOM 1481 O O . PRO B 1 82 ? 2.979 25.828 10.492 1 78.69 82 PRO B O 1
ATOM 1484 N N . GLU B 1 83 ? 3.289 24 9.18 1 85.31 83 GLU B N 1
ATOM 1485 C CA . GLU B 1 83 ? 1.917 23.5 9.219 1 85.31 83 GLU B CA 1
ATOM 1486 C C . GLU B 1 83 ? 1.882 22 9.547 1 85.31 83 GLU B C 1
ATOM 1488 O O . GLU B 1 83 ? 1.785 21.172 8.641 1 85.31 83 GLU B O 1
ATOM 1493 N N . PRO B 1 84 ? 1.876 21.75 10.781 1 89.06 84 PRO B N 1
ATOM 1494 C CA . PRO B 1 84 ? 2.041 20.375 11.219 1 89.06 84 PRO B CA 1
ATOM 1495 C C . PRO B 1 84 ? 0.921 19.453 10.719 1 89.06 84 PRO B C 1
ATOM 1497 O O . PRO B 1 84 ? 1.051 18.234 10.766 1 89.06 84 PRO B O 1
ATOM 1500 N N . HIS B 1 85 ? -0.156 20 10.219 1 92.19 85 HIS B N 1
ATOM 1501 C CA . HIS B 1 85 ? -1.271 19.172 9.781 1 92.19 85 HIS B CA 1
ATOM 1502 C C . HIS B 1 85 ? -1.117 18.781 8.312 1 92.19 85 HIS B C 1
ATOM 1504 O O . HIS B 1 85 ? -1.956 18.047 7.773 1 92.19 85 HIS B O 1
ATOM 1510 N N . ILE B 1 86 ? -0.09 19.25 7.691 1 93.31 86 ILE B N 1
ATOM 1511 C CA . ILE B 1 86 ? 0.168 18.875 6.305 1 93.31 86 ILE B CA 1
ATOM 1512 C C . ILE B 1 86 ? 1.23 17.781 6.258 1 93.31 86 ILE B C 1
ATOM 1514 O O . ILE B 1 86 ? 2.369 17.984 6.684 1 93.31 86 ILE B O 1
ATOM 1518 N N . LEU B 1 87 ? 0.835 16.656 5.801 1 94.56 87 LEU B N 1
ATOM 1519 C CA . LEU B 1 87 ? 1.726 15.516 5.617 1 94.56 87 LEU B CA 1
ATOM 1520 C C . LEU B 1 87 ? 2.111 15.359 4.152 1 94.56 87 LEU B C 1
ATOM 1522 O O . LEU B 1 87 ? 1.263 15.484 3.266 1 94.56 87 LEU B O 1
ATOM 1526 N N . LEU B 1 88 ? 3.363 15.109 3.971 1 94.5 88 LEU B N 1
ATOM 1527 C CA . LEU B 1 88 ? 3.869 14.938 2.613 1 94.5 88 LEU B CA 1
ATOM 1528 C C . LEU B 1 88 ? 4.098 13.469 2.295 1 94.5 88 LEU B C 1
ATOM 1530 O O . LEU B 1 88 ? 4.801 12.766 3.035 1 94.5 88 LEU B O 1
ATOM 1534 N N . PHE B 1 89 ? 3.484 13.008 1.152 1 93.44 89 PHE B N 1
ATOM 1535 C CA . PHE B 1 89 ? 3.576 11.625 0.719 1 93.44 89 PHE B CA 1
ATOM 1536 C C . PHE B 1 89 ? 4.223 11.523 -0.658 1 93.44 89 PHE B C 1
ATOM 1538 O O . PHE B 1 89 ? 4.145 12.469 -1.452 1 93.44 89 PHE B O 1
ATOM 1545 N N . ARG B 1 90 ? 4.863 10.383 -0.882 1 86.94 90 ARG B N 1
ATOM 1546 C CA . ARG B 1 90 ? 5.406 10.078 -2.203 1 86.94 90 ARG B CA 1
ATOM 1547 C C . ARG B 1 90 ? 5.285 8.594 -2.518 1 86.94 90 ARG B C 1
ATOM 1549 O O . ARG B 1 90 ? 5.109 7.773 -1.613 1 86.94 90 ARG B O 1
ATOM 1556 N N . ARG B 1 91 ? 5.223 8.234 -3.807 1 84.44 91 ARG B N 1
ATOM 1557 C CA . ARG B 1 91 ? 5.285 6.852 -4.258 1 84.44 91 ARG B CA 1
ATOM 1558 C C . ARG B 1 91 ? 6.164 6.719 -5.496 1 84.44 91 ARG B C 1
ATOM 1560 O O . ARG B 1 91 ? 6.207 7.621 -6.332 1 84.44 91 ARG B O 1
ATOM 1567 N N . PRO B 1 92 ? 6.973 5.762 -5.473 1 76 92 PRO B N 1
ATOM 1568 C CA . PRO B 1 92 ? 7.824 5.57 -6.652 1 76 92 PRO B CA 1
ATOM 1569 C C . PRO B 1 92 ? 7.02 5.406 -7.941 1 76 92 PRO B C 1
ATOM 1571 O O . PRO B 1 92 ? 5.957 4.781 -7.934 1 76 92 PRO B O 1
ATOM 1574 N N . LEU B 1 93 ? 7.535 6.277 -8.945 1 69.44 93 LEU B N 1
ATOM 1575 C CA . LEU B 1 93 ? 6.941 6.094 -10.266 1 69.44 93 LEU B CA 1
ATOM 1576 C C . LEU B 1 93 ? 7.387 4.773 -10.883 1 69.44 93 LEU B C 1
ATOM 1578 O O . LEU B 1 93 ? 8.492 4.297 -10.609 1 69.44 93 LEU B O 1
ATOM 1582 N N . ALA B 1 94 ? 6.457 4.195 -11.516 1 57.91 94 ALA B N 1
ATOM 1583 C CA . ALA B 1 94 ? 6.844 3.012 -12.273 1 57.91 94 ALA B CA 1
ATOM 1584 C C . ALA B 1 94 ? 7.922 3.348 -13.297 1 57.91 94 ALA B C 1
ATOM 1586 O O . ALA B 1 94 ? 7.887 4.41 -13.922 1 57.91 94 ALA B O 1
ATOM 1587 N N . ARG B 1 95 ? 9.125 3.121 -13.031 1 50.41 95 ARG B N 1
ATOM 1588 C CA . ARG B 1 95 ? 10.18 3.363 -14.008 1 50.41 95 ARG B CA 1
ATOM 1589 C C . ARG B 1 95 ? 9.664 3.133 -15.43 1 50.41 95 ARG B C 1
ATOM 1591 O O . ARG B 1 95 ? 8.938 2.17 -15.68 1 50.41 95 ARG B O 1
ATOM 1598 N N . LYS B 1 96 ? 9.594 4.281 -16.281 1 42.75 96 LYS B N 1
ATOM 1599 C CA . LYS B 1 96 ? 9.531 4.102 -17.734 1 42.75 96 LYS B CA 1
ATOM 1600 C C . LYS B 1 96 ? 10.539 3.057 -18.203 1 42.75 96 LYS B C 1
ATOM 1602 O O . LYS B 1 96 ? 11.625 2.932 -17.625 1 42.75 96 LYS B O 1
#

Solvent-accessible surface area (backbone atoms only — not comparable to full-atom values): 11366 Å² total; per-residue (Å²): 129,84,78,78,68,74,76,45,65,69,62,44,31,72,58,47,42,69,51,77,73,48,67,62,96,56,31,34,33,34,41,39,35,46,46,69,76,50,64,77,71,49,63,73,86,49,34,40,90,76,76,75,72,30,53,48,76,48,50,66,72,54,46,42,70,62,46,55,81,70,75,67,32,68,36,53,76,46,63,40,80,94,44,54,43,33,38,32,34,34,22,74,43,78,78,129,128,83,79,77,67,74,74,46,64,70,62,45,31,72,59,47,43,70,51,76,73,50,66,63,96,55,34,35,34,35,42,38,37,44,46,69,75,50,64,76,71,49,62,71,86,50,35,39,92,78,77,76,73,30,51,46,78,49,50,66,72,55,44,41,68,63,44,56,81,69,75,68,33,70,37,52,78,46,62,40,77,96,44,53,44,34,37,32,32,34,24,73,42,77,76,127

InterPro domains:
  IPR000789 Cyclin-dependent kinase, regulatory subunit [PF01111] (16-92)
  IPR000789 Cyclin-dependent kinase, regulatory subunit [PR00296] (15-29)
  IPR000789 Cyclin-dependent kinase, regulatory subunit [PR00296] (30-44)
  IPR000789 Cyclin-dependent kinase, regulatory subunit [PR00296] (62-76)
  IPR000789 Cyclin-dependent kinase, regulatory subunit [PR00296] (77-91)
  IPR000789 Cyclin-dependent kinase, regulatory subunit [PS00944] (18-36)
  IPR000789 Cyclin-dependent kinase, regulatory subunit [PS00945] (80-90)
  IPR000789 Cyclin-dependent kinase, regulatory subunit [SM01084] (15-94)
  IPR036858 Cyclin-dependent kinase, regulatory subunit superfamily [G3DSA:3.30.170.10] (1-96)
  IPR036858 Cyclin-dependent kinase, regulatory subunit superfamily [SSF55637] (3-93)

Foldseek 3Di:
DPPPPLDDLQRQLVVKDKADWDDDPPDIDIDIHGDPSLLVVQDPVQCDPPPPSHGDDDDPCRVVVSNDDDFDAKDFDDADVVDRVDTDIDGDDDDD/DPPPPLDDLQRQLVVKDKADWDDDPPDIDIDIHGDPSLLVVQDPVQCDPPPPSHGDDDDPCRVVVSNDDDFDAKDFDDADVVDRVDTDIDGDDDDD

Secondary structure (DSSP, 8-state):
--------HHHHHTT-EEPPPEE-SSEEEEEEE--GGGGGGS-GGGB-TTSS--B-PPPHHHHHHTT-----S-EEEEE-TT-TTEEEEEEE----/--------HHHHHTT-EEPPPEE-SSEEEEEEE--GGGGGGS-GGGB-TTSS--B-PPPHHHHHHTT-----S-EEEEE-TT-TTEEEEEEE----

Nearest PDB structures (foldseek):
  4lpa-assembly1_A  TM=6.534E-01  e=6.707E-10  Saccharomyces cerevisiae S288C
  1qb3-assembly1_A  TM=6.698E-01  e=1.677E-09  Saccharomyces cerevisiae
  1qb3-assembly1_B  TM=6.702E-01  e=3.446E-09  Saccharomyces cerevisiae
  1sce-assembly2_D  TM=6.872E-01  e=9.823E-09  Schizosaccharomyces pombe
  1sce-assembly2_A  TM=6.642E-01  e=4.428E-08  Schizosaccharomyces pombe